Protein AF-A0AAD9MLG5-F1 (afdb_monomer)

Solvent-accessible surface area (backbone atoms only — not comparable to full-atom values): 20254 Å² total; per-residue (Å²): 117,70,86,46,52,49,61,59,34,43,52,49,50,54,53,51,33,52,53,40,36,73,75,65,76,44,79,70,82,87,71,68,34,30,63,65,59,28,50,52,46,50,51,51,49,47,42,64,72,62,77,48,88,64,81,67,56,73,89,68,69,50,71,86,76,57,68,76,57,64,86,75,61,81,76,49,74,69,55,51,51,49,52,52,52,34,46,75,69,62,78,48,52,74,67,55,56,51,49,52,40,48,51,54,48,52,49,53,52,51,52,50,50,50,49,46,72,72,34,67,69,64,40,70,59,58,56,19,52,54,33,71,36,49,47,42,42,67,75,38,50,68,62,21,52,54,24,42,52,56,30,51,55,49,32,34,76,68,72,75,42,61,74,86,50,45,64,58,42,54,50,50,50,52,52,49,48,56,57,36,68,35,80,79,44,35,52,60,26,60,70,60,42,85,90,84,49,55,67,70,58,57,48,34,64,64,29,62,73,32,76,90,28,44,73,46,35,58,51,50,52,57,55,73,63,55,76,92,58,64,62,68,59,43,48,48,54,55,60,40,60,80,70,65,56,90,92,68,54,70,70,57,54,55,52,52,49,56,52,51,54,50,27,62,74,56,73,36,75,90,62,59,80,89,45,72,66,56,54,53,51,59,73,42,40,66,60,54,50,54,52,49,54,54,50,51,53,52,48,55,54,51,50,54,53,49,49,55,52,48,54,54,48,53,52,51,52,50,50,51,51,54,49,54,51,53,54,51,51,50,52,52,51,50,53,50,50,52,53,51,52,50,52,51,54,51,53,54,52,55,56,60,66,73,76,112

Secondary structure (DSSP, 8-state):
-TTS-HHHHHHHHHHHHHHHHHHHS-PPP---S-HHHHHHHHHHHHHHHT-S-----GGG--TTTS---GGG----HHHHHHHHHHHHTTSS-HHHHHHHHHHHHHHHHHHHHHHHHHSGGGSHHHHHGGGG-HHHHHH-HHHHHHHHHHHHHHHHHTTSS-GGGHHHHHHHHHHHHHHHTSHHHHHHHHS--TTT--HHHHHIIIIIS-GGGHHHHHHHHHHHTS---THHHHHHHHHHTTT--TT--HHHHHHHHHHHHHHHHHTSGGG----HHHHHHHHTHHHHHHHHHHHHHHHHHHHHHHHHHHHHHHHHHHHHHHHHHHHHHHHHHHHHHHHHHHHHHHHHHHHHHT--

Organism: NCBI:txid53620

pLDDT: mean 73.13, std 16.72, range [32.75, 94.62]

Sequence (356 aa):
VSRNGPSVNWSFYDKLEKEIKNECDMGLLNIGSCGLHVIHGVFHTGARETDSGLDVDLLKLDLEKERVENKKIEVGFKAEGELKSLLSTKAISECQVFQFREECRQFVVECVNKIFERSPLKYRLARNMACLDPRLMVSDQEHSKSKCKRLLEELVTLNRVDGDDVDILVASYKELLHDVDGCELKSRFKDFKVEDDRVDMLLYECMGRNKKFEKLWRVVRKVLLVSHGQASVERGYSLNRQTEKDNMSEGVIVALRQIIDYFVLVGGMLKVDITKELLYSASSSTYRYHQYLEEDKRKKGQEAIQRKRKTVQDEVDDLKKRKKVLESDITNLTTSSENMQMKQRQKGKKLVTVFW

Foldseek 3Di:
DQPAFQLVQVVVQVVVQVVCCVVPVDGDDPQGRHPLCSCVVCVVVVCVVVPPVCPPPLVPDPLVPPPDPLVPQDPDDVVVVVVVVCVVVVVDDPVVVSVVSVVSSVVVVVVSVVCCVPAPVVDLLSVLCCLLQLQCLQPPVPSSLVSLLSNVVVCVVVVNDPPVCSVVLSVLSSVLSVVCNPPPNVCVSNVDDPVPDDSLVSVCVRQVVDPSNPVNVVVVVVSVPPDNDCVVVSVLVVVCVVVDDPPDDPVVSVVVSVVVVVQVVLVHPVSDDDDPVNVVCVVCVVVVVVVVVVVVVVVVVVVVVVVVVVVVVVVVVVVVVVVVVVVVVVVVVVVVVVVVVVVVVVVVVVVVVVVD

Structure (mmCIF, N/CA/C/O backbone):
data_AF-A0AAD9MLG5-F1
#
_entry.id   AF-A0AAD9MLG5-F1
#
loop_
_atom_site.group_PDB
_atom_site.id
_atom_site.type_symbol
_atom_site.label_atom_id
_atom_site.label_alt_id
_atom_site.label_comp_id
_atom_site.label_asym_id
_atom_site.label_entity_id
_atom_site.label_seq_id
_atom_site.pdbx_PDB_ins_code
_atom_site.Cartn_x
_atom_site.Cartn_y
_atom_site.Cartn_z
_atom_site.occupancy
_atom_site.B_iso_or_equiv
_atom_site.auth_seq_id
_atom_site.auth_comp_id
_atom_site.auth_asym_id
_atom_site.auth_atom_id
_atom_site.pdbx_PDB_model_num
ATOM 1 N N . VAL A 1 1 ? -7.880 19.860 8.692 1.00 42.41 1 VAL A N 1
ATOM 2 C CA . VAL A 1 1 ? -6.397 19.796 8.652 1.00 42.41 1 VAL A CA 1
ATOM 3 C C . VAL A 1 1 ? -5.870 18.375 8.385 1.00 42.41 1 VAL A C 1
ATOM 5 O O . VAL A 1 1 ? -4.900 18.232 7.669 1.00 42.41 1 VAL A O 1
ATOM 8 N N . SER A 1 2 ? -6.535 17.292 8.815 1.00 35.56 2 SER A N 1
ATOM 9 C CA . SER A 1 2 ? -5.986 15.915 8.760 1.00 35.56 2 SER A CA 1
ATOM 10 C C . SER A 1 2 ? -5.887 15.200 7.393 1.00 35.56 2 SER A C 1
ATOM 12 O O . SER A 1 2 ? -5.595 14.006 7.374 1.00 35.56 2 SER A O 1
ATOM 14 N N . ARG A 1 3 ? -6.134 15.874 6.258 1.00 33.88 3 ARG A N 1
ATOM 15 C CA . ARG A 1 3 ? -6.045 15.263 4.910 1.00 33.88 3 ARG A CA 1
ATOM 16 C C . ARG A 1 3 ? -4.825 15.694 4.096 1.00 33.88 3 ARG A C 1
ATOM 18 O O . ARG A 1 3 ? -4.588 15.108 3.047 1.00 33.88 3 ARG A O 1
ATOM 25 N N . ASN A 1 4 ? -4.073 16.688 4.562 1.00 42.34 4 ASN A N 1
ATOM 26 C CA . ASN A 1 4 ? -2.849 17.122 3.895 1.00 42.34 4 ASN A CA 1
ATOM 27 C C . ASN A 1 4 ? -1.639 16.427 4.527 1.00 42.34 4 ASN A C 1
ATOM 29 O O . ASN A 1 4 ? -1.705 16.002 5.683 1.00 42.34 4 ASN A O 1
ATOM 33 N N . GLY A 1 5 ? -0.547 16.308 3.772 1.00 46.47 5 GLY A N 1
ATOM 34 C CA . GLY A 1 5 ? 0.678 15.672 4.252 1.00 46.47 5 GLY A CA 1
ATOM 35 C C . GLY A 1 5 ? 1.281 16.378 5.482 1.00 46.47 5 GLY A C 1
ATOM 36 O O . GLY A 1 5 ? 1.000 17.561 5.715 1.00 46.47 5 GLY A O 1
ATOM 37 N N . PRO A 1 6 ? 2.146 15.688 6.250 1.00 47.69 6 PRO A N 1
ATOM 38 C CA . PRO A 1 6 ? 2.751 16.197 7.483 1.00 47.69 6 PRO A CA 1
ATOM 39 C C . PRO A 1 6 ? 3.344 17.610 7.377 1.00 47.69 6 PRO A C 1
ATOM 41 O O . PRO A 1 6 ? 3.186 18.432 8.272 1.00 47.69 6 PRO A O 1
ATOM 44 N N . SER A 1 7 ? 3.985 17.929 6.253 1.00 49.88 7 SER A N 1
ATOM 45 C CA . SER A 1 7 ? 4.641 19.219 6.013 1.00 49.88 7 SER A CA 1
ATOM 46 C C . SER A 1 7 ? 3.671 20.400 5.876 1.00 49.88 7 SER A C 1
ATOM 48 O O . SER A 1 7 ? 3.983 21.504 6.325 1.00 49.88 7 SER A O 1
ATOM 50 N N . VAL A 1 8 ? 2.492 20.185 5.285 1.00 50.56 8 VAL A N 1
ATOM 51 C CA . VAL A 1 8 ? 1.447 21.213 5.132 1.00 50.56 8 VAL A CA 1
ATOM 52 C C . VAL A 1 8 ? 0.800 21.499 6.481 1.00 50.56 8 VAL A C 1
ATOM 54 O O . VAL A 1 8 ? 0.556 22.654 6.821 1.00 50.56 8 VAL A O 1
ATOM 57 N N . ASN A 1 9 ? 0.587 20.454 7.278 1.00 52.59 9 ASN A N 1
ATOM 58 C CA . ASN A 1 9 ? -0.014 20.581 8.600 1.00 52.59 9 ASN A CA 1
ATOM 59 C C . ASN A 1 9 ? 0.954 21.224 9.595 1.00 52.59 9 ASN A C 1
ATOM 61 O O . ASN A 1 9 ? 0.525 22.095 10.344 1.00 52.59 9 ASN A O 1
ATOM 65 N N . TRP A 1 10 ? 2.251 20.894 9.529 1.00 58.81 10 TRP A N 1
ATOM 66 C CA . TRP A 1 10 ? 3.291 21.614 10.270 1.00 58.81 10 TRP A CA 1
ATOM 67 C C . TRP A 1 10 ? 3.380 23.076 9.847 1.00 58.81 10 TRP A C 1
ATOM 69 O O . TRP A 1 10 ? 3.365 23.954 10.693 1.00 58.81 10 TRP A O 1
ATOM 79 N N . SER A 1 11 ? 3.369 23.374 8.544 1.00 55.53 11 SER A N 1
ATOM 80 C CA . SER A 1 11 ? 3.409 24.771 8.104 1.00 55.53 11 SER A CA 1
ATOM 81 C C . SER A 1 11 ? 2.190 25.580 8.531 1.00 55.53 11 SER A C 1
ATOM 83 O O . SER A 1 11 ? 2.316 26.785 8.733 1.00 55.53 11 SER A O 1
ATOM 85 N N . PHE A 1 12 ? 1.010 24.966 8.538 1.00 57.16 12 PHE A N 1
ATOM 86 C CA . PHE A 1 12 ? -0.208 25.614 9.002 1.00 57.16 12 PHE A CA 1
ATOM 87 C C . PHE A 1 12 ? -0.143 25.834 10.512 1.00 57.16 12 PHE A C 1
ATOM 89 O O . PHE A 1 12 ? -0.412 26.941 10.961 1.00 57.16 12 PHE A O 1
ATOM 96 N N . TYR A 1 13 ? 0.286 24.816 11.264 1.00 59.34 13 TYR A N 1
ATOM 97 C CA . TYR A 1 13 ? 0.520 24.906 12.700 1.00 59.34 13 TYR A CA 1
ATOM 98 C C . TYR A 1 13 ? 1.511 26.025 13.038 1.00 59.34 13 TYR A C 1
ATOM 100 O O . TYR A 1 13 ? 1.168 26.897 13.821 1.00 59.34 13 TYR A O 1
ATOM 108 N N . ASP A 1 14 ? 2.670 26.080 12.378 1.00 67.94 14 ASP A N 1
ATOM 109 C CA . ASP A 1 14 ? 3.701 27.092 12.633 1.00 67.94 14 ASP A CA 1
ATOM 110 C C . ASP A 1 14 ? 3.207 28.510 12.324 1.00 67.94 14 ASP A C 1
ATOM 112 O O . ASP A 1 14 ? 3.510 29.448 13.058 1.00 67.94 14 ASP A O 1
ATOM 116 N N . LYS A 1 15 ? 2.450 28.688 11.231 1.00 69.75 15 LYS A N 1
ATOM 117 C CA . LYS A 1 15 ? 1.878 29.994 10.860 1.00 69.75 15 LYS A CA 1
ATOM 118 C C . LYS A 1 15 ? 0.801 30.432 11.851 1.00 69.75 15 LYS A C 1
ATOM 120 O O . LYS A 1 15 ? 0.833 31.572 12.302 1.00 69.75 15 LYS A O 1
ATOM 125 N N . LEU A 1 16 ? -0.092 29.516 12.218 1.00 56.97 16 LEU A N 1
ATOM 126 C CA . LEU A 1 16 ? -1.171 29.764 13.168 1.00 56.97 16 LEU A CA 1
ATOM 127 C C . LEU A 1 16 ? -0.630 30.004 14.585 1.00 56.97 16 LEU A C 1
ATOM 129 O O . LEU A 1 16 ? -1.107 30.886 15.286 1.00 56.97 16 LEU A O 1
ATOM 133 N N . GLU A 1 17 ? 0.405 29.273 15.001 1.00 62.47 17 GLU A N 1
ATOM 134 C CA . GLU A 1 17 ? 1.074 29.473 16.288 1.00 62.47 17 GLU A CA 1
ATOM 135 C C . GLU A 1 17 ? 1.773 30.833 16.336 1.00 62.47 17 GLU A C 1
ATOM 137 O O . GLU A 1 17 ? 1.746 31.496 17.369 1.00 62.47 17 GLU A O 1
ATOM 142 N N . LYS A 1 18 ? 2.356 31.281 15.218 1.00 73.19 18 LYS A N 1
ATOM 143 C CA . LYS A 1 18 ? 2.949 32.619 15.116 1.00 73.19 18 LYS A CA 1
ATOM 144 C C . LYS A 1 18 ? 1.908 33.726 15.263 1.00 73.19 18 LYS A C 1
ATOM 146 O O . LYS A 1 18 ? 2.167 34.689 15.974 1.00 73.19 18 LYS A O 1
ATOM 151 N N . GLU A 1 19 ? 0.755 33.598 14.611 1.00 68.12 19 GLU A N 1
ATOM 152 C CA . GLU A 1 19 ? -0.339 34.571 14.737 1.00 68.12 19 GLU A CA 1
ATOM 153 C C . GLU A 1 19 ? -0.923 34.582 16.155 1.00 68.12 19 GLU A C 1
ATOM 155 O O . GLU A 1 19 ? -1.032 35.644 16.759 1.00 68.12 19 GLU A O 1
ATOM 160 N N . ILE A 1 20 ? -1.183 33.413 16.747 1.00 55.78 20 ILE A N 1
ATOM 161 C CA . ILE A 1 20 ? -1.753 33.315 18.100 1.00 55.78 20 ILE A CA 1
ATOM 162 C C . ILE A 1 20 ? -0.767 33.789 19.178 1.00 55.78 20 ILE A C 1
ATOM 164 O O . ILE A 1 20 ? -1.183 34.451 20.128 1.00 55.78 20 ILE A O 1
ATOM 168 N N . LYS A 1 21 ? 0.541 33.531 19.033 1.00 66.88 21 LYS A N 1
ATOM 169 C CA . LYS A 1 21 ? 1.555 34.100 19.939 1.00 66.88 21 LYS A CA 1
ATOM 170 C C . LYS A 1 21 ? 1.633 35.621 19.828 1.00 66.88 21 LYS A C 1
ATOM 172 O O . LYS A 1 21 ? 1.794 36.281 20.846 1.00 66.88 21 LYS A O 1
ATOM 177 N N . ASN A 1 22 ? 1.483 36.175 18.624 1.00 70.50 22 ASN A N 1
ATOM 178 C CA . ASN A 1 22 ? 1.495 37.625 18.422 1.00 70.50 22 ASN A CA 1
ATOM 179 C C . ASN A 1 22 ? 0.241 38.317 18.983 1.00 70.50 22 ASN A C 1
ATOM 181 O O . ASN A 1 22 ? 0.334 39.463 19.413 1.00 70.50 22 ASN A O 1
ATOM 185 N N . GLU A 1 23 ? -0.917 37.650 18.972 1.00 64.62 23 GLU A N 1
ATOM 186 C CA . GLU A 1 23 ? -2.185 38.233 19.437 1.00 64.62 23 GLU A CA 1
ATOM 187 C C . GLU A 1 23 ? -2.491 37.963 20.916 1.00 64.62 23 GLU A C 1
ATOM 189 O O . GLU A 1 23 ? -3.128 38.788 21.567 1.00 64.62 23 GLU A O 1
ATOM 194 N N . CYS A 1 24 ? -2.085 36.808 21.449 1.00 62.50 24 CYS A N 1
ATOM 195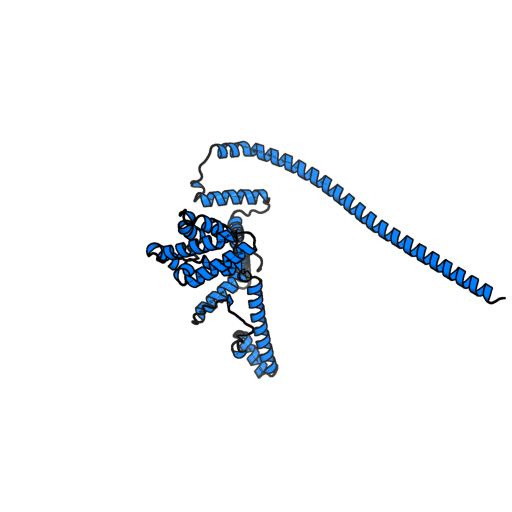 C CA . CYS A 1 24 ? -2.560 36.308 22.744 1.00 62.50 24 CYS A CA 1
ATOM 196 C C . CYS A 1 24 ? -1.444 35.851 23.702 1.00 62.50 24 CYS A C 1
ATOM 198 O O . CYS A 1 24 ? -1.770 35.354 24.778 1.00 62.50 24 CYS A O 1
ATOM 200 N N . ASP A 1 25 ? -0.163 35.973 23.324 1.00 57.75 25 ASP A N 1
ATOM 201 C CA . ASP A 1 25 ? 1.021 35.532 24.097 1.00 57.75 25 ASP A CA 1
ATOM 202 C C . ASP A 1 25 ? 0.913 34.088 24.647 1.00 57.75 25 ASP A C 1
ATOM 204 O O . ASP A 1 25 ? 1.449 33.730 25.694 1.00 57.75 25 ASP A O 1
ATOM 208 N N . MET A 1 26 ? 0.180 33.228 23.930 1.00 44.00 26 MET A N 1
ATOM 209 C CA . MET A 1 26 ? -0.036 31.820 24.268 1.00 44.00 26 MET A CA 1
ATOM 210 C C . MET A 1 26 ? 0.345 30.921 23.088 1.00 44.00 26 MET A C 1
ATOM 212 O O . MET A 1 26 ? 0.098 31.245 21.929 1.00 44.00 26 MET A O 1
ATOM 216 N N . GLY A 1 27 ? 0.969 29.775 23.379 1.00 43.28 27 GLY A N 1
ATOM 217 C CA . GLY A 1 27 ? 1.340 28.773 22.375 1.00 43.28 27 GLY A CA 1
ATOM 218 C C . GLY A 1 27 ? 0.220 27.768 22.106 1.00 43.28 27 GLY A C 1
ATOM 219 O O . GLY A 1 27 ? -0.525 27.398 23.013 1.00 43.28 27 GLY A O 1
ATOM 220 N N . LEU A 1 28 ? 0.118 27.297 20.861 1.00 41.53 28 LEU A N 1
ATOM 221 C CA . LEU A 1 28 ? -0.758 26.177 20.513 1.00 41.53 28 LEU A CA 1
ATOM 222 C C . LEU A 1 28 ? -0.222 24.865 21.104 1.00 41.53 28 LEU A C 1
ATOM 224 O O . LEU A 1 28 ? 0.983 24.676 21.258 1.00 41.53 28 LEU A O 1
ATOM 228 N N . LEU A 1 29 ? -1.129 23.938 21.421 1.00 42.19 29 LEU A N 1
ATOM 229 C CA . LEU A 1 29 ? -0.763 22.582 21.819 1.00 42.19 29 LEU A CA 1
ATOM 230 C C . LEU A 1 29 ? -0.417 21.764 20.570 1.00 42.19 29 LEU A C 1
ATOM 232 O O . LEU A 1 29 ? -1.259 21.562 19.692 1.00 42.19 29 LEU A O 1
ATOM 236 N N . ASN A 1 30 ? 0.817 21.270 20.509 1.00 45.97 30 ASN A N 1
ATOM 237 C CA . ASN A 1 30 ? 1.305 20.480 19.390 1.00 45.97 30 ASN A CA 1
ATOM 238 C C . ASN A 1 30 ? 0.724 19.059 19.424 1.00 45.97 30 ASN A C 1
ATOM 240 O O . ASN A 1 30 ? 1.231 18.169 20.101 1.00 45.97 30 ASN A O 1
ATOM 244 N N . ILE A 1 31 ? -0.341 18.857 18.656 1.00 43.81 31 ILE A N 1
ATOM 245 C CA . ILE A 1 31 ? -1.022 17.572 18.467 1.00 43.81 31 ILE A CA 1
ATOM 246 C C . ILE A 1 31 ? -0.537 16.832 17.216 1.00 43.81 31 ILE A C 1
ATOM 248 O O . ILE A 1 31 ? -1.239 15.946 16.762 1.00 43.81 31 ILE A O 1
ATOM 252 N N . GLY A 1 32 ? 0.633 17.181 16.664 1.00 43.19 32 GLY A N 1
ATOM 253 C CA . GLY A 1 32 ? 1.305 16.529 15.534 1.00 43.19 32 GLY A CA 1
ATOM 254 C C . GLY A 1 32 ? 0.656 16.705 14.151 1.00 43.19 32 GLY A C 1
ATOM 255 O O . GLY A 1 32 ? -0.378 17.344 13.968 1.00 43.19 32 GLY A O 1
ATOM 256 N N . SER A 1 33 ? 1.321 16.172 13.123 1.00 42.84 33 SER A N 1
ATOM 257 C CA . SER A 1 33 ? 1.144 16.620 11.734 1.00 42.84 33 SER A CA 1
ATOM 258 C C . SER A 1 33 ? 0.281 15.755 10.836 1.00 42.84 33 SER A C 1
ATOM 260 O O . SER A 1 33 ? 0.003 16.146 9.709 1.00 42.84 33 SER A O 1
ATOM 262 N N . CYS A 1 34 ? -0.190 14.600 11.284 1.00 49.19 34 CYS A N 1
ATOM 263 C CA . CYS A 1 34 ? -1.341 13.958 10.661 1.00 49.19 34 CYS A CA 1
ATOM 264 C C . CYS A 1 34 ? -2.036 13.060 11.677 1.00 49.19 34 CYS A C 1
ATOM 266 O O . CYS A 1 34 ? -1.378 12.472 12.528 1.00 49.19 34 CYS A O 1
ATOM 268 N N . GLY A 1 35 ? -3.358 12.907 11.570 1.00 41.88 35 GLY A N 1
ATOM 269 C CA . GLY A 1 35 ? -4.118 12.092 12.523 1.00 41.88 35 GLY A CA 1
ATOM 270 C C . GLY A 1 35 ? -3.578 10.663 12.649 1.00 41.88 35 GLY A C 1
ATOM 271 O O . GLY A 1 35 ? -3.613 10.107 13.734 1.00 41.88 35 GLY A O 1
ATOM 272 N N . LEU A 1 36 ? -2.997 10.097 11.584 1.00 42.66 36 LEU A N 1
ATOM 273 C CA . LEU A 1 36 ? -2.419 8.752 11.614 1.00 42.66 36 LEU A CA 1
ATOM 274 C C . LEU A 1 36 ? -1.070 8.691 12.352 1.00 42.66 36 LEU A C 1
ATOM 276 O O . LEU A 1 36 ? -0.890 7.798 13.164 1.00 42.66 36 LEU A O 1
ATOM 280 N N . HIS A 1 37 ? -0.147 9.635 12.130 1.00 45.28 37 HIS A N 1
ATOM 281 C CA . HIS A 1 37 ? 1.129 9.702 12.863 1.00 45.28 37 HIS A CA 1
ATOM 282 C C . HIS A 1 37 ? 0.927 10.118 14.315 1.00 45.28 37 HIS A C 1
ATOM 284 O O . HIS A 1 37 ? 1.686 9.704 15.179 1.00 45.28 37 HIS A O 1
ATOM 290 N N . VAL A 1 38 ? -0.100 10.915 14.586 1.00 43.00 38 VAL A N 1
ATOM 291 C CA . VAL A 1 38 ? -0.469 11.337 15.934 1.00 43.00 38 VAL A CA 1
ATOM 292 C C . VAL A 1 38 ? -1.069 10.170 16.678 1.00 43.00 38 VAL A C 1
ATOM 294 O O . VAL A 1 38 ? -0.618 9.874 17.765 1.00 43.00 38 VAL A O 1
ATOM 297 N N . ILE A 1 39 ? -2.003 9.435 16.081 1.00 43.06 39 ILE A N 1
ATOM 298 C CA . ILE A 1 39 ? -2.559 8.236 16.708 1.00 43.06 39 ILE A CA 1
ATOM 299 C C . ILE A 1 39 ? -1.482 7.161 16.857 1.00 43.06 39 ILE A C 1
ATOM 301 O O . ILE A 1 39 ? -1.365 6.586 17.926 1.00 43.06 39 ILE A O 1
ATOM 305 N N . HIS A 1 40 ? -0.655 6.915 15.839 1.00 41.97 40 HIS A N 1
ATOM 306 C CA . HIS A 1 40 ? 0.398 5.899 15.910 1.00 41.97 40 HIS A CA 1
ATOM 307 C C . HIS A 1 40 ? 1.518 6.298 16.882 1.00 41.97 40 HIS A C 1
ATOM 309 O O . HIS A 1 40 ? 2.008 5.459 17.627 1.00 41.97 40 HIS A O 1
ATOM 315 N N . GLY A 1 41 ? 1.885 7.581 16.923 1.00 38.22 41 GLY A N 1
ATOM 316 C CA . GLY A 1 41 ? 2.864 8.144 17.850 1.00 38.22 41 GLY A CA 1
ATOM 317 C C . GLY A 1 41 ? 2.344 8.226 19.282 1.00 38.22 41 GLY A C 1
ATOM 318 O O . GLY A 1 41 ? 3.057 7.848 20.194 1.00 38.22 41 GLY A O 1
ATOM 319 N N . VAL A 1 42 ? 1.094 8.637 19.499 1.00 42.84 42 VAL A N 1
ATOM 320 C CA . VAL A 1 42 ? 0.437 8.639 20.818 1.00 42.84 42 VAL A CA 1
ATOM 321 C C . VAL A 1 42 ? 0.206 7.212 21.306 1.00 42.84 42 VAL A C 1
ATOM 323 O O . VAL A 1 42 ? 0.396 6.953 22.484 1.00 42.84 42 VAL A O 1
ATOM 326 N N . PHE A 1 43 ? -0.126 6.268 20.422 1.00 40.78 43 PHE A N 1
ATOM 327 C CA . PHE A 1 43 ? -0.252 4.853 20.774 1.00 40.78 43 PHE A CA 1
ATOM 328 C C . PHE A 1 43 ? 1.109 4.235 21.114 1.00 40.78 43 PHE A C 1
ATOM 330 O O . PHE A 1 43 ? 1.232 3.546 22.117 1.00 40.78 43 PHE A O 1
ATOM 337 N N . HIS A 1 44 ? 2.151 4.530 20.332 1.00 38.22 44 HIS A N 1
ATOM 338 C CA . HIS A 1 44 ? 3.517 4.070 20.594 1.00 38.22 44 HIS A CA 1
ATOM 339 C C . HIS A 1 44 ? 4.113 4.687 21.870 1.00 38.22 44 HIS A C 1
ATOM 341 O O . HIS A 1 44 ? 4.713 3.986 22.680 1.00 38.22 44 HIS A O 1
ATOM 347 N N . THR A 1 45 ? 3.945 5.996 22.069 1.00 44.12 45 THR A N 1
ATOM 348 C CA . THR A 1 45 ? 4.378 6.698 23.284 1.00 44.12 45 THR A CA 1
ATOM 349 C C . THR A 1 45 ? 3.561 6.238 24.485 1.00 44.12 45 THR A C 1
ATOM 351 O O . THR A 1 45 ? 4.143 5.935 25.514 1.00 44.12 45 THR A O 1
ATOM 354 N N . GLY A 1 46 ? 2.245 6.074 24.341 1.00 40.22 46 GLY A N 1
ATOM 355 C CA . GLY A 1 46 ? 1.383 5.497 25.371 1.00 40.22 46 GLY A CA 1
ATOM 356 C C . GLY A 1 46 ? 1.847 4.103 25.783 1.00 40.22 46 GLY A C 1
ATOM 357 O O . GLY A 1 46 ? 2.064 3.878 26.964 1.00 40.22 46 GLY A O 1
ATOM 358 N N . ALA A 1 47 ? 2.109 3.214 24.819 1.00 40.66 47 ALA A N 1
ATOM 359 C CA . ALA A 1 47 ? 2.608 1.863 25.076 1.00 40.66 47 ALA A CA 1
ATOM 360 C C . ALA A 1 47 ? 3.985 1.844 25.768 1.00 40.66 47 ALA A C 1
ATOM 362 O O . ALA A 1 47 ? 4.218 0.990 26.620 1.00 40.66 47 ALA A O 1
ATOM 363 N N . ARG A 1 48 ? 4.881 2.789 25.438 1.00 38.75 48 ARG A N 1
ATOM 364 C CA . ARG A 1 48 ? 6.191 2.945 26.101 1.00 38.75 48 ARG A CA 1
ATOM 365 C C . ARG A 1 48 ? 6.090 3.482 27.527 1.00 38.75 48 ARG A C 1
ATOM 367 O O . ARG A 1 48 ? 6.849 3.033 28.376 1.00 38.75 48 ARG A O 1
ATOM 374 N N . GLU A 1 49 ? 5.205 4.442 27.775 1.00 41.78 49 GLU A N 1
ATOM 375 C CA . GLU A 1 49 ? 5.076 5.114 29.076 1.00 41.78 49 GLU A CA 1
ATOM 376 C C . GLU A 1 49 ? 4.260 4.296 30.090 1.00 41.78 49 GLU A C 1
ATOM 378 O O . GLU A 1 49 ? 4.367 4.525 31.291 1.00 41.78 49 GLU A O 1
ATOM 383 N N . THR A 1 50 ? 3.460 3.319 29.648 1.00 38.91 50 THR A N 1
ATOM 384 C CA . THR A 1 50 ? 2.654 2.494 30.565 1.00 38.91 50 THR A CA 1
ATOM 385 C C . THR A 1 50 ? 3.409 1.379 31.297 1.00 38.91 50 THR A C 1
ATOM 387 O O . THR A 1 50 ? 2.774 0.692 32.090 1.00 38.91 50 THR A O 1
ATOM 390 N N . ASP A 1 51 ? 4.713 1.162 31.068 1.00 35.12 51 ASP A N 1
ATOM 391 C CA . ASP A 1 51 ? 5.563 0.092 31.665 1.00 35.12 51 ASP A CA 1
ATOM 392 C C . ASP A 1 51 ? 5.011 -1.352 31.536 1.00 35.12 51 ASP A C 1
ATOM 394 O O . ASP A 1 51 ? 5.644 -2.351 31.873 1.00 35.12 51 ASP A O 1
ATOM 398 N N . SER A 1 52 ? 3.820 -1.502 30.968 1.00 32.84 52 SER A N 1
ATOM 399 C CA . SER A 1 52 ? 3.302 -2.724 30.410 1.00 32.84 52 SER A CA 1
ATOM 400 C C . SER A 1 52 ? 4.049 -2.928 29.106 1.00 32.84 52 SER A C 1
ATOM 402 O O . SER A 1 52 ? 3.849 -2.150 28.175 1.00 32.84 52 SER A O 1
ATOM 404 N N . GLY A 1 53 ? 4.901 -3.951 29.038 1.00 32.75 53 GLY A N 1
ATOM 405 C CA . GLY A 1 53 ? 5.475 -4.490 27.803 1.00 32.75 53 GLY A CA 1
ATOM 406 C C . GLY A 1 53 ? 4.379 -4.952 26.840 1.00 32.75 53 GLY A C 1
ATOM 407 O O . GLY A 1 53 ? 4.192 -6.141 26.600 1.00 32.75 53 GLY A O 1
ATOM 408 N N . LEU A 1 54 ? 3.616 -3.990 26.336 1.00 35.78 54 LEU A N 1
ATOM 409 C CA . LEU A 1 54 ? 2.497 -4.117 25.435 1.00 35.78 54 LEU A CA 1
ATOM 410 C C . LEU A 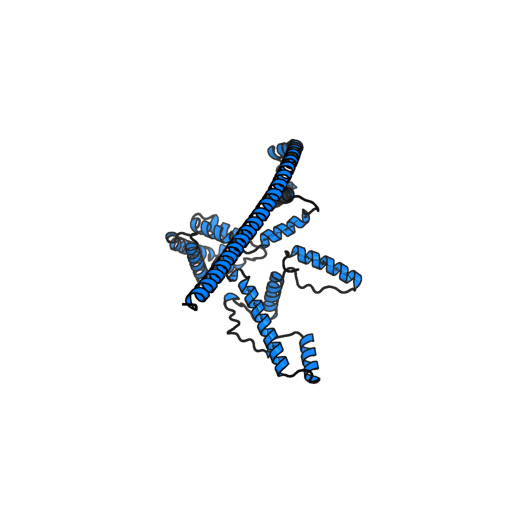1 54 ? 3.098 -4.323 24.047 1.00 35.78 54 LEU A C 1
ATOM 412 O O . LEU A 1 54 ? 3.050 -3.461 23.173 1.00 35.78 54 LEU A O 1
ATOM 416 N N . ASP A 1 55 ? 3.633 -5.526 23.849 1.00 35.28 55 ASP A N 1
ATOM 417 C CA . ASP A 1 55 ? 3.647 -6.209 22.561 1.00 35.28 55 ASP A CA 1
ATOM 418 C C . ASP A 1 55 ? 2.180 -6.512 22.200 1.00 35.28 55 ASP A C 1
ATOM 420 O O . ASP A 1 55 ? 1.721 -7.656 22.172 1.00 35.28 55 ASP A O 1
ATOM 424 N N . VAL A 1 56 ? 1.369 -5.452 22.066 1.00 40.72 56 VAL A N 1
ATOM 425 C CA . VAL A 1 56 ? -0.018 -5.577 21.634 1.00 40.72 56 VAL A CA 1
ATOM 426 C C . VAL A 1 56 ? 0.081 -5.842 20.162 1.00 40.72 56 VAL A C 1
ATOM 428 O O . VAL A 1 56 ? 0.219 -4.941 19.334 1.00 40.72 56 VAL A O 1
ATOM 431 N N . ASP A 1 57 ? 0.044 -7.125 19.854 1.00 47.28 57 ASP A N 1
ATOM 432 C CA . ASP A 1 57 ? -0.267 -7.618 18.538 1.00 47.28 57 ASP A CA 1
ATOM 433 C C . ASP A 1 57 ? -1.616 -6.975 18.176 1.00 47.28 57 ASP A C 1
ATOM 435 O O . ASP A 1 57 ? -2.679 -7.465 18.549 1.00 47.28 57 ASP A O 1
ATOM 439 N N . LEU A 1 58 ? -1.586 -5.813 17.510 1.00 47.16 58 LEU A N 1
ATOM 440 C CA . LEU A 1 58 ? -2.770 -5.066 17.063 1.00 47.16 58 LEU A CA 1
ATOM 441 C C . LEU A 1 58 ? -3.722 -5.994 16.288 1.00 47.16 58 LEU A C 1
ATOM 443 O O . LEU A 1 58 ? -4.924 -5.780 16.238 1.00 47.16 58 LEU A O 1
ATOM 447 N N . LEU A 1 59 ? -3.190 -7.076 15.721 1.00 45.97 59 LEU A N 1
ATOM 448 C CA . LEU A 1 59 ? -3.919 -8.135 15.036 1.00 45.97 59 LEU A CA 1
ATOM 449 C C . LEU A 1 59 ? -4.779 -9.033 15.946 1.00 45.97 59 LEU A C 1
ATOM 451 O O . LEU A 1 59 ? -5.609 -9.774 15.422 1.00 45.97 59 LEU A O 1
ATOM 455 N N . LYS A 1 60 ? -4.577 -9.005 17.267 1.00 47.06 60 LYS A N 1
ATOM 456 C CA . LYS A 1 60 ? -5.283 -9.818 18.272 1.00 47.06 60 LYS A CA 1
ATOM 457 C C . LYS A 1 60 ? -6.250 -9.013 19.145 1.00 47.06 60 LYS A C 1
ATOM 459 O O . LYS A 1 60 ? -6.923 -9.613 19.977 1.00 47.06 60 LYS A O 1
ATOM 464 N N . LEU A 1 61 ? -6.328 -7.693 18.966 1.00 53.12 61 LEU A N 1
ATOM 465 C CA . LEU A 1 61 ? -7.193 -6.835 19.774 1.00 53.12 61 LEU A CA 1
ATOM 466 C C . LEU A 1 61 ? -8.669 -7.063 19.402 1.00 53.12 61 LEU A C 1
ATOM 468 O O . LEU A 1 61 ? -9.168 -6.515 18.421 1.00 53.12 61 LEU A O 1
ATOM 472 N N . ASP A 1 62 ? -9.366 -7.892 20.178 1.00 52.69 62 ASP A N 1
ATOM 473 C CA . ASP A 1 62 ? -10.813 -8.097 20.070 1.00 52.69 62 ASP A CA 1
ATOM 474 C C . ASP A 1 62 ? -11.519 -7.254 21.142 1.00 52.69 62 ASP A C 1
ATOM 476 O O . ASP A 1 62 ? -11.784 -7.710 22.256 1.00 52.69 62 ASP A O 1
ATOM 480 N N . LEU A 1 63 ? -11.795 -5.992 20.804 1.00 56.75 63 LEU A N 1
ATOM 481 C CA . LEU A 1 63 ? -12.393 -5.004 21.713 1.00 56.75 63 LEU A CA 1
ATOM 482 C C . LEU A 1 63 ? -13.838 -5.331 22.131 1.00 56.75 63 LEU A C 1
ATOM 484 O O . LEU A 1 63 ? -14.361 -4.721 23.070 1.00 56.75 63 LEU A O 1
ATOM 488 N N . GLU A 1 64 ? -14.492 -6.285 21.460 1.00 52.41 64 GLU A N 1
ATOM 489 C CA . GLU A 1 64 ? -15.801 -6.787 21.882 1.00 52.41 64 GLU A CA 1
ATOM 490 C C . GLU A 1 64 ? -15.677 -7.819 23.011 1.00 52.41 64 GLU A C 1
ATOM 492 O O . GLU A 1 64 ? -16.533 -7.860 23.901 1.00 52.41 64 GLU A O 1
ATOM 497 N N . LYS A 1 65 ? -14.601 -8.620 23.016 1.00 51.66 65 LYS A N 1
ATOM 498 C CA . LYS A 1 65 ? -14.338 -9.641 24.045 1.00 51.66 65 LYS A CA 1
ATOM 499 C C . LYS A 1 65 ? -13.532 -9.112 25.227 1.00 51.66 65 LYS A C 1
ATOM 501 O O . LYS A 1 65 ? -13.815 -9.483 26.366 1.00 51.66 65 LYS A O 1
ATOM 506 N N . GLU A 1 66 ? -12.576 -8.220 24.990 1.00 55.06 66 GLU A N 1
ATOM 507 C CA . GLU A 1 66 ? -11.812 -7.541 26.039 1.00 55.06 66 GLU A CA 1
ATOM 508 C C . GLU A 1 66 ? -12.590 -6.325 26.556 1.00 55.06 66 GLU A C 1
ATOM 510 O O . GLU A 1 66 ? -12.298 -5.168 26.253 1.00 55.06 66 GLU A O 1
ATOM 515 N N . ARG A 1 67 ? -13.649 -6.584 27.333 1.00 53.94 67 ARG A N 1
ATOM 516 C CA . ARG A 1 67 ? -14.420 -5.526 27.996 1.00 53.94 67 ARG A CA 1
ATOM 517 C C . ARG A 1 67 ? -13.531 -4.756 28.976 1.00 53.94 67 ARG A C 1
ATOM 519 O O . ARG A 1 67 ? -13.357 -5.164 30.121 1.00 53.94 67 ARG A O 1
ATOM 526 N N . VAL A 1 68 ? -13.016 -3.609 28.541 1.00 57.81 68 VAL A N 1
ATOM 527 C CA . VAL A 1 68 ? -12.426 -2.611 29.440 1.00 57.81 68 VAL A CA 1
ATOM 528 C C . VAL A 1 68 ? -13.514 -2.146 30.408 1.00 57.81 68 VAL A C 1
ATOM 530 O O . VAL A 1 68 ? -14.563 -1.661 29.988 1.00 57.81 68 VAL A O 1
ATOM 533 N N . GLU A 1 69 ? -13.287 -2.334 31.707 1.00 58.69 69 GLU A N 1
ATOM 534 C CA . GLU A 1 69 ? -14.203 -1.880 32.755 1.00 58.69 69 GLU A CA 1
ATOM 535 C C . GLU A 1 69 ? -14.402 -0.358 32.678 1.00 58.69 69 GLU A C 1
ATOM 537 O O . GLU A 1 69 ? -13.427 0.390 32.618 1.00 58.69 69 GLU A O 1
ATOM 542 N N . ASN A 1 70 ? -15.647 0.125 32.782 1.00 59.56 70 ASN A N 1
ATOM 543 C CA . ASN A 1 70 ? -15.970 1.562 32.692 1.00 59.56 70 ASN A CA 1
ATOM 544 C C . ASN A 1 70 ? -15.220 2.448 33.699 1.00 59.56 70 ASN A C 1
ATOM 546 O O . ASN A 1 70 ? -15.022 3.638 33.459 1.00 59.56 70 ASN A O 1
ATOM 550 N N . LYS A 1 71 ? -14.771 1.875 34.822 1.00 60.12 71 LYS A N 1
ATOM 551 C CA . LYS A 1 71 ? -13.960 2.576 35.829 1.00 60.12 71 LYS A CA 1
ATOM 552 C C . LYS A 1 71 ? -12.536 2.882 35.357 1.00 60.12 71 LYS A C 1
ATOM 554 O O . LYS A 1 71 ? -11.927 3.800 35.889 1.00 60.12 71 LYS A O 1
ATOM 559 N N . LYS A 1 72 ? -12.014 2.133 34.382 1.00 63.09 72 LYS A N 1
ATOM 560 C CA . LYS A 1 72 ? -10.661 2.301 33.827 1.00 63.09 72 LYS A CA 1
ATOM 561 C C . LYS A 1 72 ? -10.611 3.282 32.654 1.00 63.09 72 LYS A C 1
ATOM 563 O O . LYS A 1 72 ? -9.533 3.566 32.149 1.00 63.09 72 LYS A O 1
ATOM 568 N N . ILE A 1 73 ? -11.761 3.790 32.210 1.00 66.12 73 ILE A N 1
ATOM 569 C CA . ILE A 1 73 ? -11.831 4.773 31.129 1.00 66.12 73 ILE A CA 1
ATOM 570 C C . ILE A 1 73 ? -11.469 6.138 31.703 1.00 66.12 73 ILE A C 1
ATOM 572 O O . ILE A 1 73 ? -12.262 6.755 32.417 1.00 66.12 73 ILE A O 1
ATOM 576 N N . GLU A 1 74 ? -10.265 6.606 31.399 1.00 68.44 74 GLU A N 1
ATOM 577 C CA . GLU A 1 74 ? -9.848 7.961 31.738 1.00 68.44 74 GLU A CA 1
ATOM 578 C C . GLU A 1 74 ? -10.484 8.971 30.778 1.00 68.44 74 GLU A C 1
ATOM 580 O O . GLU A 1 74 ? -10.223 8.978 29.579 1.00 68.44 74 GLU A O 1
ATOM 585 N N . VAL A 1 75 ? -11.314 9.855 31.330 1.00 73.94 75 VAL A N 1
ATOM 586 C CA . VAL A 1 75 ? -11.944 10.984 30.616 1.00 73.94 75 VAL A CA 1
ATOM 587 C C . VAL A 1 75 ? -11.168 12.298 30.790 1.00 73.94 75 VAL A C 1
ATOM 589 O O . VAL A 1 75 ? -11.533 13.324 30.219 1.00 73.94 75 VAL A O 1
ATOM 592 N N . GLY A 1 76 ? -10.054 12.260 31.531 1.00 73.19 76 GLY A N 1
ATOM 593 C CA . GLY A 1 76 ? -9.151 13.388 31.758 1.00 73.19 76 GLY A CA 1
ATOM 594 C C . GLY A 1 76 ? -9.491 14.225 32.998 1.00 73.19 76 GLY A C 1
ATOM 595 O O . GLY A 1 76 ? -10.640 14.321 33.425 1.00 73.19 76 GLY A O 1
ATOM 596 N N . PHE A 1 77 ? -8.470 14.869 33.573 1.00 68.69 77 PHE A N 1
ATOM 597 C CA . PHE A 1 77 ? -8.530 15.532 34.886 1.00 68.69 77 PHE A CA 1
ATOM 598 C C . PHE A 1 77 ? -9.650 16.580 35.015 1.00 68.69 77 PHE A C 1
ATOM 600 O O . PHE A 1 77 ? -10.374 16.608 36.008 1.00 68.69 77 PHE A O 1
ATOM 607 N N . LYS A 1 78 ? -9.822 17.432 33.996 1.00 78.44 78 LYS A N 1
ATOM 608 C CA . LYS A 1 78 ? -10.817 18.515 34.017 1.00 78.44 78 LYS A CA 1
ATOM 609 C C . LYS A 1 78 ? -12.251 17.991 33.879 1.00 78.44 78 LYS A C 1
ATOM 611 O O . LYS A 1 78 ? -13.131 18.450 34.597 1.00 78.44 78 LYS A O 1
ATOM 616 N N . ALA A 1 79 ? -12.470 17.015 32.997 1.00 78.81 79 ALA A N 1
ATOM 617 C CA . ALA A 1 79 ? -13.779 16.390 32.817 1.00 78.81 79 ALA A CA 1
ATOM 618 C C . ALA A 1 79 ? -14.181 15.567 34.051 1.00 78.81 79 ALA A C 1
ATOM 620 O O . ALA A 1 79 ? -15.332 15.608 34.469 1.00 78.81 79 ALA A O 1
ATOM 621 N N . GLU A 1 80 ? -13.223 14.887 34.686 1.00 82.12 80 GLU A N 1
ATOM 622 C CA . GLU A 1 80 ? -13.444 14.167 35.942 1.00 82.12 80 GLU A CA 1
ATOM 623 C C . GLU A 1 80 ? -13.817 15.117 37.091 1.00 82.12 80 GLU A C 1
ATOM 625 O O . GLU A 1 80 ? -14.707 14.816 37.888 1.00 82.12 80 GLU A O 1
ATOM 630 N N . GLY A 1 81 ? -13.153 16.275 37.172 1.00 81.62 81 GLY A N 1
ATOM 631 C CA . GLY A 1 81 ? -13.477 17.326 38.138 1.00 81.62 81 GLY A CA 1
ATOM 632 C C . GLY A 1 81 ? -14.897 17.864 37.962 1.00 81.62 81 GLY A C 1
ATOM 633 O O . GLY A 1 81 ? -15.622 17.999 38.947 1.00 81.62 81 GLY A O 1
ATOM 634 N N . GLU A 1 82 ? -15.316 18.086 36.716 1.00 85.56 82 GLU A N 1
ATOM 635 C CA . GLU A 1 82 ? -16.663 18.565 36.389 1.00 85.56 82 GLU A CA 1
ATOM 636 C C . GLU A 1 82 ? -17.741 17.496 36.635 1.00 85.56 82 GLU A C 1
ATOM 638 O O . GLU A 1 82 ? -18.802 17.776 37.181 1.00 85.56 82 GLU A O 1
ATOM 643 N N . LEU A 1 83 ? -17.471 16.226 36.320 1.00 84.25 83 LEU A N 1
ATOM 644 C CA . LEU A 1 83 ? -18.395 15.134 36.649 1.00 84.25 83 LEU A CA 1
ATOM 645 C C . LEU A 1 83 ? -18.620 15.034 38.164 1.00 84.25 83 LEU A C 1
ATOM 647 O O . LEU A 1 83 ? -19.749 14.838 38.614 1.00 84.25 83 LEU A O 1
ATOM 651 N N . LYS A 1 84 ? -17.560 15.216 38.962 1.00 84.81 84 LYS A N 1
ATOM 652 C CA . LYS A 1 84 ? -17.639 15.216 40.430 1.00 84.81 84 LYS A CA 1
ATOM 653 C C . LYS A 1 84 ? -18.377 16.440 40.984 1.00 84.81 84 LYS A C 1
ATOM 655 O O . LYS A 1 84 ? -19.123 16.286 41.951 1.00 84.81 84 LYS A O 1
ATOM 660 N N . SER A 1 85 ? -18.206 17.629 40.396 1.00 85.88 85 SER A N 1
ATOM 661 C CA . SER A 1 85 ? -18.945 18.839 40.799 1.00 85.88 85 SER A CA 1
ATOM 662 C C . SER A 1 85 ? -20.439 18.734 40.462 1.00 85.88 85 SER A C 1
ATOM 664 O O . SER A 1 85 ? -21.293 19.103 41.269 1.00 85.88 85 SER A O 1
ATOM 666 N N . LEU A 1 86 ? -20.779 18.162 39.307 1.00 86.38 86 LEU A N 1
ATOM 667 C CA . LEU A 1 86 ? -22.162 17.950 38.877 1.00 86.38 86 LEU A CA 1
ATOM 668 C C . LEU A 1 86 ? -22.868 16.849 39.689 1.00 86.38 86 LEU A C 1
ATOM 670 O O . LEU A 1 86 ? -24.066 16.951 39.963 1.00 86.38 86 LEU A O 1
ATOM 674 N N . LEU A 1 87 ? -22.130 15.821 40.125 1.00 85.19 87 LEU A N 1
ATOM 675 C CA . LEU A 1 87 ? -22.620 14.797 41.057 1.00 85.19 87 LEU A CA 1
ATOM 676 C C . LEU A 1 87 ? -22.910 15.383 42.446 1.00 85.19 87 LEU A C 1
ATOM 678 O O . LEU A 1 87 ? -23.960 15.107 43.027 1.00 85.19 87 LEU A O 1
ATOM 682 N N . SER A 1 88 ? -22.006 16.210 42.983 1.00 83.25 88 SER A N 1
ATOM 683 C CA . SER A 1 88 ? -22.171 16.801 44.319 1.00 83.25 88 SER A CA 1
ATOM 684 C C . SER A 1 88 ? -23.306 17.827 44.374 1.00 83.25 88 SER A C 1
ATOM 686 O O . SER A 1 88 ? -24.011 17.918 45.379 1.00 83.25 88 SER A O 1
ATOM 688 N N . THR A 1 89 ? -23.550 18.535 43.269 1.00 86.81 89 THR A N 1
ATOM 689 C CA . THR A 1 89 ? -24.683 19.461 43.104 1.00 86.81 89 THR A CA 1
ATOM 690 C C . THR A 1 89 ? -26.004 18.768 42.741 1.00 8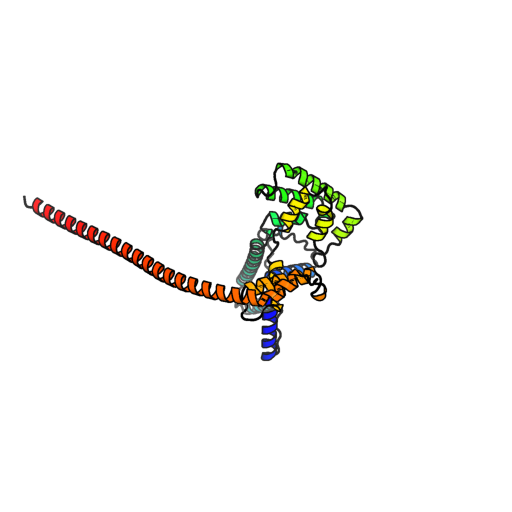6.81 89 THR A C 1
ATOM 692 O O . THR A 1 89 ? -27.022 19.444 42.607 1.00 86.81 89 THR A O 1
ATOM 695 N N . LYS A 1 90 ? -26.025 17.427 42.620 1.00 84.38 90 LYS A N 1
ATOM 696 C CA . LYS A 1 90 ? -27.180 16.606 42.190 1.00 84.38 90 LYS A CA 1
ATOM 697 C C . LYS A 1 90 ? -27.780 17.015 40.837 1.00 84.38 90 LYS A C 1
ATOM 699 O O . LYS A 1 90 ? -28.924 16.673 40.544 1.00 84.38 90 LYS A O 1
ATOM 704 N N . ALA A 1 91 ? -27.016 17.722 40.007 1.00 83.19 91 ALA A N 1
ATOM 705 C CA . ALA A 1 91 ? -27.429 18.081 38.655 1.00 83.19 91 ALA A CA 1
ATOM 706 C C . ALA A 1 91 ? -27.445 16.856 37.722 1.00 83.19 91 ALA A C 1
ATOM 708 O O . ALA A 1 91 ? -28.209 16.828 36.758 1.00 83.19 91 ALA A O 1
ATOM 709 N N . ILE A 1 92 ? -26.631 15.837 38.029 1.00 86.31 92 ILE A N 1
ATOM 710 C CA . ILE A 1 92 ? -26.575 14.555 37.314 1.00 86.31 92 ILE A CA 1
ATOM 711 C C . ILE A 1 92 ? -26.624 13.367 38.285 1.00 86.31 92 ILE A C 1
ATOM 713 O O . ILE A 1 92 ? -26.241 13.473 39.450 1.00 86.31 92 ILE A O 1
ATOM 717 N N . SER A 1 93 ? -27.083 12.217 37.793 1.00 86.12 93 SER A N 1
ATOM 718 C CA . SER A 1 93 ? -27.128 10.949 38.536 1.00 86.12 93 SER A CA 1
ATOM 719 C C . SER A 1 93 ? -25.906 10.064 38.266 1.00 86.12 93 SER A C 1
ATOM 721 O O . SER A 1 93 ? -25.279 10.157 37.211 1.00 86.12 93 SER A O 1
ATOM 723 N N . GLU A 1 94 ? -25.612 9.123 39.171 1.00 82.81 94 GLU A N 1
ATOM 724 C CA . GLU A 1 94 ? -24.573 8.101 38.946 1.00 82.81 94 GLU A CA 1
ATOM 725 C C . GLU A 1 94 ? -24.831 7.271 37.677 1.00 82.81 94 GLU A C 1
ATOM 727 O O . GLU A 1 94 ? -23.892 6.904 36.972 1.00 82.81 94 GLU A O 1
ATOM 732 N N . CYS A 1 95 ? -26.104 7.035 37.340 1.00 83.50 95 CYS A N 1
ATOM 733 C CA . CYS A 1 95 ? -26.501 6.350 36.110 1.00 83.50 95 CYS A CA 1
ATOM 734 C C . CYS A 1 95 ? -26.076 7.132 34.854 1.00 83.50 95 CYS A C 1
ATOM 736 O O . CYS A 1 95 ? -25.570 6.543 33.903 1.00 83.50 95 CYS A O 1
ATOM 738 N N . GLN A 1 96 ? -26.203 8.462 34.863 1.00 82.19 96 GLN A N 1
ATOM 739 C CA . GLN A 1 96 ? -25.770 9.310 33.745 1.00 82.19 96 GLN A CA 1
ATOM 740 C C . GLN A 1 96 ? -24.247 9.361 33.614 1.00 82.19 96 GLN A C 1
ATOM 742 O O . GLN A 1 96 ? -23.728 9.350 32.503 1.00 82.19 96 GLN A O 1
ATOM 747 N N . VAL A 1 97 ? -23.515 9.358 34.731 1.00 82.50 97 VAL A N 1
ATOM 748 C CA . VAL A 1 97 ? -22.045 9.264 34.703 1.00 82.50 97 VAL A CA 1
ATOM 749 C C . VAL A 1 97 ? -21.596 7.911 34.153 1.00 82.50 97 VAL A C 1
ATOM 751 O O . VAL A 1 97 ? -20.645 7.843 33.374 1.00 82.50 97 VAL A O 1
ATOM 754 N N . PHE A 1 98 ? -22.296 6.835 34.516 1.00 81.81 98 PHE A N 1
ATOM 755 C CA . PHE A 1 98 ? -22.061 5.514 33.945 1.00 81.81 98 PHE A CA 1
ATOM 756 C C . PHE A 1 98 ? -22.327 5.492 32.432 1.00 81.81 98 PHE A C 1
ATOM 758 O O . PHE A 1 98 ? -21.484 5.004 31.684 1.00 81.81 98 PHE A O 1
ATOM 765 N N . GLN A 1 99 ? -23.449 6.063 31.979 1.00 83.62 99 GLN A N 1
ATOM 766 C CA . GLN A 1 99 ? -23.780 6.179 30.554 1.00 83.62 99 GLN A CA 1
ATOM 767 C C . GLN A 1 99 ? -22.735 6.989 29.785 1.00 83.62 99 GLN A C 1
ATOM 769 O O . GLN A 1 99 ? -22.251 6.522 28.762 1.00 83.62 99 GLN A O 1
ATOM 774 N N . PHE A 1 100 ? -22.311 8.141 30.309 1.00 83.75 100 PHE A N 1
ATOM 775 C CA . PHE A 1 100 ? -21.262 8.953 29.692 1.00 83.75 100 PHE A CA 1
ATOM 776 C C . PHE A 1 100 ? -19.947 8.174 29.527 1.00 83.75 100 PHE A C 1
ATOM 778 O O . PHE A 1 100 ? -19.329 8.202 28.465 1.00 83.75 100 PHE A O 1
ATOM 785 N N . ARG A 1 101 ? -19.528 7.423 30.554 1.00 81.00 101 ARG A N 1
ATOM 786 C CA . ARG A 1 101 ? -18.326 6.575 30.469 1.00 81.00 101 ARG A CA 1
ATOM 787 C C . ARG A 1 101 ? -18.480 5.450 29.443 1.00 81.00 101 ARG A C 1
ATOM 789 O O . ARG A 1 101 ? -17.518 5.165 28.734 1.00 81.00 101 ARG A O 1
ATOM 796 N N . GLU A 1 102 ? -19.665 4.852 29.328 1.00 79.69 102 GLU A N 1
ATOM 797 C CA . GLU A 1 102 ? -19.960 3.854 28.291 1.00 79.69 102 GLU A CA 1
ATOM 798 C C . GLU A 1 102 ? -19.930 4.472 26.883 1.00 79.69 102 GLU A C 1
ATOM 800 O O . GLU A 1 102 ? -19.389 3.875 25.957 1.00 79.69 102 GLU A O 1
ATOM 805 N N . GLU A 1 103 ? -20.429 5.696 26.706 1.00 80.50 103 GLU A N 1
ATOM 806 C CA . GLU A 1 103 ? -20.339 6.420 25.432 1.00 80.50 103 GLU A CA 1
ATOM 807 C C . GLU A 1 103 ? -18.882 6.720 25.054 1.00 80.50 103 GLU A C 1
ATOM 809 O O . GLU A 1 103 ? -18.482 6.500 23.908 1.00 80.50 103 GLU A O 1
ATOM 814 N N . CYS A 1 104 ? -18.052 7.145 26.013 1.00 77.81 104 CYS A N 1
ATOM 815 C CA . CYS A 1 104 ? -16.614 7.311 25.798 1.00 77.81 104 CYS A CA 1
ATOM 816 C C . CYS A 1 104 ? -15.935 5.986 25.425 1.00 77.81 104 CYS A C 1
ATOM 818 O O . CYS A 1 104 ? -15.094 5.964 24.524 1.00 77.81 104 CYS A O 1
ATOM 820 N N . ARG A 1 105 ? -16.324 4.873 26.065 1.00 77.31 105 ARG A N 1
ATOM 821 C CA . ARG A 1 105 ? -15.870 3.525 25.693 1.00 77.31 105 ARG A CA 1
ATOM 822 C C . ARG A 1 105 ? -16.183 3.237 24.233 1.00 77.31 105 ARG A C 1
ATOM 824 O O . ARG A 1 105 ? -15.292 2.881 23.464 1.00 77.31 105 ARG A O 1
ATOM 831 N N . GLN A 1 106 ? -17.449 3.405 23.860 1.00 77.19 106 GLN A N 1
ATOM 832 C CA . GLN A 1 106 ? -17.945 3.097 22.529 1.00 77.19 106 GLN A CA 1
ATOM 833 C C . GLN A 1 106 ? -17.252 3.957 21.471 1.00 77.19 106 GLN A C 1
ATOM 835 O O . GLN A 1 106 ? -16.885 3.451 20.414 1.00 77.19 106 GLN A O 1
ATOM 840 N N . PHE A 1 107 ? -17.009 5.233 21.774 1.00 78.00 107 PHE A N 1
ATOM 841 C CA . PHE A 1 107 ? -16.244 6.128 20.915 1.00 78.00 107 PHE A CA 1
ATOM 842 C C . PHE A 1 107 ? -14.818 5.617 20.673 1.00 78.00 107 PHE A C 1
ATOM 844 O O . PHE A 1 107 ? -14.389 5.536 19.524 1.00 78.00 107 PHE A O 1
ATOM 851 N N . VAL A 1 108 ? -14.093 5.232 21.730 1.00 70.50 108 VAL A N 1
ATOM 852 C CA . VAL A 1 108 ? -12.728 4.693 21.604 1.00 70.50 108 VAL A CA 1
ATOM 853 C C . VAL A 1 108 ? -12.725 3.408 20.777 1.00 70.50 108 VAL A C 1
ATOM 855 O O . VAL A 1 108 ? -11.897 3.266 19.877 1.00 70.50 108 VAL A O 1
ATOM 858 N N . VAL A 1 109 ? -13.678 2.505 21.024 1.00 72.38 109 VAL A N 1
ATOM 859 C CA . VAL A 1 109 ? -13.834 1.267 20.246 1.00 72.38 109 VAL A CA 1
ATOM 860 C C . VAL A 1 109 ? -14.076 1.573 18.768 1.00 72.38 109 VAL A C 1
ATOM 862 O O . VAL A 1 109 ? -13.396 1.018 17.906 1.00 72.38 109 VAL A O 1
ATOM 865 N N . GLU A 1 110 ? -14.977 2.505 18.462 1.00 75.12 110 GLU A N 1
ATOM 866 C CA . GLU A 1 110 ? -15.279 2.899 17.086 1.00 75.12 110 GLU A CA 1
ATOM 867 C C . GLU A 1 110 ? -14.074 3.562 16.404 1.00 75.12 110 GLU A C 1
ATOM 869 O O . GLU A 1 110 ? -13.775 3.280 15.243 1.00 75.12 110 GLU A O 1
ATOM 874 N N . CYS A 1 111 ? -13.316 4.391 17.128 1.00 69.44 111 CYS A N 1
ATOM 875 C CA . CYS A 1 111 ? -12.068 4.967 16.638 1.00 69.44 111 CYS A CA 1
ATOM 876 C C . CYS A 1 111 ? -11.044 3.886 16.281 1.00 69.44 111 CYS A C 1
ATOM 878 O O . CYS A 1 111 ? -10.466 3.933 15.192 1.00 69.44 111 CYS A O 1
ATOM 880 N N . VAL A 1 112 ? -10.836 2.902 17.158 1.00 69.81 112 VAL A N 1
ATOM 881 C CA . VAL A 1 112 ? -9.904 1.795 16.913 1.00 69.81 112 VAL A CA 1
ATOM 882 C C . VAL A 1 112 ? -10.364 0.942 15.730 1.00 69.81 112 VAL A C 1
ATOM 884 O O . VAL A 1 112 ? -9.574 0.686 14.818 1.00 69.81 112 VAL A O 1
ATOM 887 N N . ASN A 1 113 ? -11.650 0.599 15.655 1.00 70.94 113 ASN A N 1
ATOM 888 C CA . ASN A 1 113 ? -12.226 -0.097 14.504 1.00 70.94 113 ASN A CA 1
ATOM 889 C C . ASN A 1 113 ? -12.025 0.692 13.206 1.00 70.94 113 ASN A C 1
ATOM 891 O O . ASN A 1 113 ? -11.661 0.121 12.174 1.00 70.94 113 ASN A O 1
ATOM 895 N N . LYS A 1 114 ? -12.180 2.020 13.250 1.00 72.62 114 LYS A N 1
ATOM 896 C CA . LYS A 1 114 ? -11.959 2.883 12.088 1.00 72.62 114 LYS A CA 1
ATOM 897 C C . LYS A 1 114 ? -10.500 2.907 11.648 1.00 72.62 114 LYS A C 1
ATOM 899 O O . LYS A 1 114 ? -10.227 2.926 10.444 1.00 72.62 114 LYS A O 1
ATOM 904 N N . ILE A 1 115 ? -9.569 2.884 12.600 1.00 66.94 115 ILE A N 1
ATOM 905 C CA . ILE A 1 115 ? -8.134 2.756 12.328 1.00 66.94 115 ILE A CA 1
ATOM 906 C C . ILE A 1 115 ? -7.856 1.410 11.657 1.00 66.94 115 ILE A C 1
ATOM 908 O O . ILE A 1 115 ? -7.204 1.395 10.616 1.00 66.94 115 ILE A O 1
ATOM 912 N N . PHE A 1 116 ? -8.403 0.300 12.163 1.00 65.19 116 PHE A N 1
ATOM 913 C CA . PHE A 1 116 ? -8.257 -1.015 11.531 1.00 65.19 116 PHE A CA 1
ATOM 914 C C . PHE A 1 116 ? -8.853 -1.069 10.122 1.00 65.19 116 PHE A C 1
ATOM 916 O O . PHE A 1 116 ? -8.219 -1.599 9.211 1.00 65.19 116 PHE A O 1
ATOM 923 N N . GLU A 1 117 ? -10.029 -0.475 9.908 1.00 68.62 117 GLU A N 1
ATOM 924 C CA . GLU A 1 117 ? -10.690 -0.426 8.600 1.00 68.62 117 GLU A CA 1
ATOM 925 C C . GLU A 1 117 ? -9.843 0.313 7.550 1.00 68.62 117 GLU A C 1
ATOM 927 O O . GLU A 1 117 ? -9.825 -0.065 6.374 1.00 68.62 117 GLU A O 1
ATOM 932 N N . ARG A 1 118 ? -9.152 1.379 7.971 1.00 66.31 118 ARG A N 1
ATOM 933 C CA . ARG A 1 118 ? -8.301 2.219 7.114 1.00 66.31 118 ARG A CA 1
ATOM 934 C C . ARG A 1 118 ? -6.843 1.763 7.073 1.00 66.31 118 ARG A C 1
ATOM 936 O O . ARG A 1 118 ? -6.096 2.235 6.218 1.00 66.31 118 ARG A O 1
ATOM 943 N N . SER A 1 119 ? -6.442 0.864 7.965 1.00 62.31 119 SER A N 1
ATOM 944 C CA . SER A 1 119 ? -5.079 0.362 8.063 1.00 62.31 119 SER A CA 1
ATOM 945 C C . SER A 1 119 ? -4.767 -0.624 6.932 1.00 62.31 119 SER A C 1
ATOM 947 O O . SER A 1 119 ? -5.604 -1.470 6.595 1.00 62.31 119 SER A O 1
ATOM 949 N N . PRO A 1 120 ? -3.532 -0.614 6.392 1.00 61.38 120 PRO A N 1
ATOM 950 C CA . PRO A 1 120 ? -3.048 -1.679 5.518 1.00 61.38 120 PRO A CA 1
ATOM 951 C C . PRO A 1 120 ? -3.180 -3.072 6.149 1.00 61.38 120 PRO A C 1
ATOM 953 O O . PRO A 1 120 ? -3.341 -4.051 5.425 1.00 61.38 120 PRO A O 1
ATOM 956 N N . LEU A 1 121 ? -3.196 -3.168 7.486 1.00 64.50 121 LEU A N 1
ATOM 957 C CA . LEU A 1 121 ? -3.380 -4.420 8.227 1.00 64.50 121 LEU A CA 1
ATOM 958 C C . LEU A 1 121 ? -4.730 -5.100 7.965 1.00 64.50 121 LEU A C 1
ATOM 960 O O . LEU A 1 121 ? -4.861 -6.291 8.242 1.00 64.50 121 LEU A O 1
ATOM 964 N N . LYS A 1 122 ? -5.716 -4.406 7.379 1.00 66.38 122 LYS A N 1
ATOM 965 C CA . LYS A 1 122 ? -6.950 -5.029 6.875 1.00 66.38 122 LYS A CA 1
ATOM 966 C C . LYS A 1 122 ? -6.663 -6.085 5.805 1.00 66.38 122 LYS A C 1
ATOM 968 O O . LYS A 1 122 ? -7.345 -7.111 5.747 1.00 66.38 122 LYS A O 1
ATOM 973 N N . TYR A 1 123 ? -5.641 -5.872 4.978 1.00 70.50 123 TYR A N 1
ATOM 974 C CA . TYR A 1 123 ? -5.312 -6.762 3.872 1.00 70.50 123 TYR A CA 1
ATOM 975 C C . TYR A 1 123 ? -4.450 -7.934 4.341 1.00 70.50 123 TYR A C 1
ATOM 977 O O . TYR A 1 123 ? -3.396 -7.755 4.952 1.00 70.50 123 TYR A O 1
ATOM 985 N N . ARG A 1 124 ? -4.877 -9.156 3.999 1.00 74.25 124 ARG A N 1
ATOM 986 C CA . ARG A 1 124 ? -4.150 -10.394 4.321 1.00 74.25 124 ARG A CA 1
ATOM 987 C C . ARG A 1 124 ? -2.723 -10.377 3.770 1.00 74.25 124 ARG A C 1
ATOM 989 O O . ARG A 1 124 ? -1.803 -10.745 4.495 1.00 74.25 124 ARG A O 1
ATOM 996 N N . LEU A 1 125 ? -2.542 -9.870 2.549 1.00 74.31 125 LEU A N 1
ATOM 997 C CA . LEU A 1 125 ? -1.230 -9.680 1.932 1.00 74.31 125 LEU A CA 1
ATOM 998 C C . LEU A 1 125 ? -0.302 -8.846 2.830 1.00 74.31 125 LEU A C 1
ATOM 1000 O O . LEU A 1 125 ? 0.757 -9.325 3.219 1.00 74.31 125 LEU A O 1
ATOM 1004 N N . ALA A 1 126 ? -0.731 -7.646 3.233 1.00 70.94 126 ALA A N 1
ATOM 1005 C CA . ALA A 1 126 ? 0.074 -6.731 4.043 1.00 70.94 126 ALA A CA 1
ATOM 1006 C C . ALA A 1 126 ? 0.436 -7.313 5.420 1.00 70.94 126 ALA A C 1
ATOM 1008 O O . ALA A 1 126 ? 1.566 -7.150 5.871 1.00 70.94 126 ALA A O 1
ATOM 1009 N N . ARG A 1 127 ? -0.477 -8.057 6.063 1.00 72.25 127 ARG A N 1
ATOM 1010 C CA . ARG A 1 127 ? -0.174 -8.760 7.326 1.00 72.25 127 ARG A CA 1
ATOM 1011 C C . ARG A 1 127 ? 0.921 -9.814 7.162 1.00 72.25 127 ARG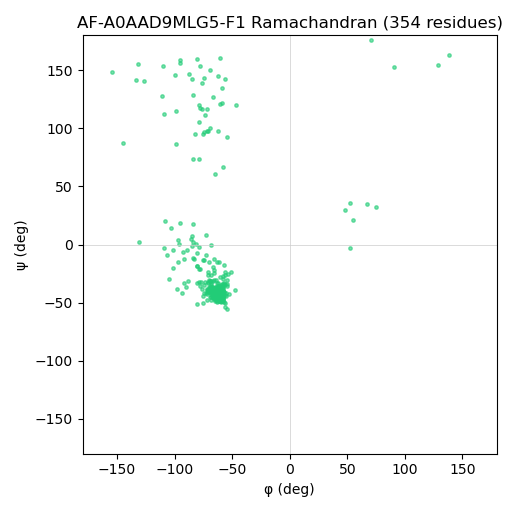 A C 1
ATOM 1013 O O . ARG A 1 127 ? 1.761 -9.982 8.043 1.00 72.25 127 ARG A O 1
ATOM 1020 N N . ASN A 1 128 ? 0.903 -10.534 6.042 1.00 75.00 128 ASN A N 1
ATOM 1021 C CA . ASN A 1 128 ? 1.860 -11.603 5.773 1.00 75.00 128 ASN A CA 1
ATOM 1022 C C . ASN A 1 128 ? 3.210 -11.078 5.264 1.00 75.00 128 ASN A C 1
ATOM 1024 O O . ASN A 1 128 ? 4.208 -11.777 5.401 1.00 75.00 128 ASN A O 1
ATOM 1028 N N . MET A 1 129 ? 3.278 -9.836 4.770 1.00 74.88 129 MET A N 1
ATOM 1029 C CA . MET A 1 129 ? 4.542 -9.184 4.395 1.00 74.88 129 MET A CA 1
ATOM 1030 C C . MET A 1 129 ? 5.498 -8.976 5.572 1.00 74.88 129 MET A C 1
ATOM 1032 O O . MET A 1 129 ? 6.688 -8.784 5.348 1.00 74.88 129 MET A O 1
ATOM 1036 N N . ALA A 1 130 ? 5.018 -9.104 6.813 1.00 74.88 130 ALA A N 1
ATOM 1037 C CA . ALA A 1 130 ? 5.869 -9.151 7.997 1.00 74.88 130 ALA A CA 1
ATOM 1038 C C . ALA A 1 130 ? 6.916 -10.281 7.952 1.00 74.88 130 ALA A C 1
ATOM 1040 O O . ALA A 1 130 ? 7.897 -10.202 8.679 1.00 74.88 130 ALA A O 1
ATOM 1041 N N . CYS A 1 131 ? 6.767 -11.302 7.092 1.00 78.31 131 CYS A N 1
ATOM 1042 C CA . CYS A 1 131 ? 7.840 -12.276 6.863 1.00 78.31 131 CYS A CA 1
ATOM 1043 C C . CYS A 1 131 ? 9.142 -11.619 6.371 1.00 78.31 131 CYS A C 1
ATOM 1045 O O . CYS A 1 131 ? 10.217 -12.132 6.641 1.00 78.31 131 CYS A O 1
ATOM 1047 N N . LEU A 1 132 ? 9.057 -10.469 5.697 1.00 80.69 132 LEU A N 1
ATOM 1048 C CA . LEU A 1 132 ? 10.211 -9.718 5.205 1.00 80.69 132 LEU A CA 1
ATOM 1049 C C . LEU A 1 132 ? 10.836 -8.790 6.262 1.00 80.69 132 LEU A C 1
ATOM 1051 O O . LEU A 1 132 ? 11.771 -8.071 5.922 1.00 80.69 132 LEU A O 1
ATOM 1055 N N . ASP A 1 133 ? 10.335 -8.769 7.506 1.00 77.50 133 ASP A N 1
ATOM 1056 C CA . ASP A 1 133 ? 10.981 -8.035 8.603 1.00 77.50 133 ASP A CA 1
ATOM 1057 C C . ASP A 1 133 ? 12.274 -8.770 9.014 1.00 77.50 133 ASP A C 1
ATOM 1059 O O . ASP A 1 133 ? 12.188 -9.901 9.513 1.00 77.50 133 ASP A O 1
ATOM 1063 N N . PRO A 1 134 ? 13.463 -8.152 8.850 1.00 80.44 134 PRO A N 1
ATOM 1064 C CA . PRO A 1 134 ? 14.741 -8.772 9.203 1.00 80.44 134 PRO A CA 1
ATOM 1065 C C . PRO A 1 134 ? 14.805 -9.235 10.662 1.00 80.44 134 PRO A C 1
ATOM 1067 O O . PRO A 1 134 ? 15.374 -10.286 10.957 1.00 80.44 134 PRO A O 1
ATOM 1070 N N . ARG A 1 135 ? 14.153 -8.503 11.574 1.00 79.94 135 ARG A N 1
ATOM 1071 C CA . ARG A 1 135 ? 14.135 -8.836 13.003 1.00 79.94 135 ARG A CA 1
ATOM 1072 C C . ARG A 1 135 ? 13.330 -10.105 13.251 1.00 79.94 135 ARG A C 1
ATOM 1074 O O . ARG A 1 135 ? 13.778 -10.966 14.003 1.00 79.94 135 ARG A O 1
ATOM 1081 N N . LEU A 1 136 ? 12.188 -10.254 12.568 1.00 75.94 136 LEU A N 1
ATOM 1082 C CA . LEU A 1 136 ? 11.347 -11.452 12.659 1.00 75.94 136 LEU A CA 1
ATOM 1083 C C . LEU A 1 136 ? 12.033 -12.678 12.048 1.00 75.94 136 LEU A C 1
ATOM 1085 O O . LEU A 1 136 ? 11.895 -13.782 12.564 1.00 75.94 136 LEU A O 1
ATOM 1089 N N . MET A 1 137 ? 12.786 -12.490 10.962 1.00 80.31 137 MET A N 1
ATOM 1090 C CA . MET A 1 137 ? 13.556 -13.566 10.329 1.00 80.31 137 MET A CA 1
ATOM 1091 C C . MET A 1 137 ? 14.604 -14.179 11.268 1.00 80.31 137 MET A C 1
ATOM 1093 O O . MET A 1 137 ? 14.913 -15.358 11.123 1.00 80.31 137 MET A O 1
ATOM 1097 N N . VAL A 1 138 ? 15.121 -13.411 12.234 1.00 84.06 138 VAL A N 1
ATOM 1098 C CA . VAL A 1 138 ? 16.081 -13.900 13.238 1.00 84.06 138 VAL A CA 1
ATOM 1099 C C . VAL A 1 138 ? 15.394 -14.372 14.517 1.00 84.06 138 VAL A C 1
ATOM 1101 O O . VAL A 1 138 ? 15.807 -15.382 15.082 1.00 84.06 138 VAL A O 1
ATOM 1104 N N . SER A 1 139 ? 14.379 -13.649 15.001 1.00 81.81 139 SER A N 1
ATOM 1105 C CA . SER A 1 139 ? 13.746 -13.946 16.291 1.00 81.81 139 SER A CA 1
ATOM 1106 C C . SER A 1 139 ? 12.836 -15.173 16.251 1.00 81.81 139 SER A C 1
ATOM 1108 O O . SER A 1 139 ? 12.882 -15.981 17.175 1.00 81.81 139 SER A O 1
ATOM 1110 N N . ASP A 1 140 ? 12.034 -15.331 15.192 1.00 80.69 140 ASP A N 1
ATOM 1111 C CA . ASP A 1 140 ? 11.081 -16.432 15.042 1.00 80.69 140 ASP A CA 1
ATOM 1112 C C . ASP A 1 140 ? 10.972 -16.877 13.575 1.00 80.69 140 ASP A C 1
ATOM 1114 O O . ASP A 1 140 ? 10.114 -16.448 12.788 1.00 80.69 140 ASP A O 1
ATOM 1118 N N . GLN A 1 141 ? 11.871 -17.791 13.208 1.00 84.69 141 GLN A N 1
ATOM 1119 C CA . GLN A 1 141 ? 11.933 -18.350 11.863 1.00 84.69 141 GLN A CA 1
ATOM 1120 C C . GLN A 1 141 ? 10.672 -19.133 11.487 1.00 84.69 141 GLN A C 1
ATOM 1122 O O . GLN A 1 141 ? 10.253 -19.079 10.332 1.00 84.69 141 GLN A O 1
ATOM 1127 N N . GLU A 1 142 ? 10.050 -19.856 12.419 1.00 86.12 142 GLU A N 1
ATOM 1128 C CA . GLU A 1 142 ? 8.860 -20.660 12.118 1.00 86.12 142 GLU A CA 1
ATOM 1129 C C . GLU A 1 142 ? 7.652 -19.765 11.838 1.00 86.12 142 GLU A C 1
ATOM 1131 O O . GLU A 1 142 ? 6.915 -19.976 10.865 1.00 86.12 142 GLU A O 1
ATOM 1136 N N . HIS A 1 143 ? 7.494 -18.691 12.610 1.00 80.38 143 HIS A N 1
ATOM 1137 C CA . HIS A 1 143 ? 6.464 -17.696 12.355 1.00 80.38 143 HIS A CA 1
ATOM 1138 C C . HIS A 1 143 ? 6.702 -16.945 11.039 1.00 80.38 143 HIS A C 1
ATOM 1140 O O . HIS A 1 143 ? 5.761 -16.739 10.262 1.00 80.38 143 HIS A O 1
ATOM 1146 N N . SER A 1 144 ? 7.958 -16.604 10.733 1.00 80.19 144 SER A N 1
ATOM 1147 C CA . SER A 1 144 ? 8.338 -15.995 9.456 1.00 80.19 144 SER A CA 1
ATOM 1148 C C . SER A 1 144 ? 8.045 -16.916 8.259 1.00 80.19 144 SER A C 1
ATOM 1150 O O . SER A 1 144 ? 7.431 -16.481 7.279 1.00 80.19 144 SER A O 1
ATOM 1152 N N . LYS A 1 145 ? 8.375 -18.215 8.352 1.00 87.12 145 LYS A N 1
ATOM 1153 C CA . LYS A 1 145 ? 8.049 -19.238 7.333 1.00 87.12 145 LYS A CA 1
ATOM 1154 C C . LYS A 1 145 ? 6.543 -19.360 7.117 1.00 87.12 145 LYS A C 1
ATOM 1156 O O . LYS A 1 145 ? 6.086 -19.372 5.974 1.00 87.12 145 LYS A O 1
ATOM 1161 N N . SER A 1 146 ? 5.767 -19.414 8.200 1.00 85.88 146 SER A N 1
ATOM 1162 C CA . SER A 1 146 ? 4.303 -19.500 8.144 1.00 85.88 146 SER A CA 1
ATOM 1163 C C . SER A 1 146 ? 3.688 -18.287 7.438 1.00 85.88 146 SER A C 1
ATOM 1165 O O . SER A 1 146 ? 2.846 -18.438 6.548 1.00 85.88 146 SER A O 1
ATOM 1167 N N . LYS A 1 147 ? 4.159 -17.076 7.761 1.00 82.50 147 LYS A N 1
ATOM 1168 C CA . LYS A 1 147 ? 3.739 -15.837 7.090 1.00 82.50 147 LYS A CA 1
ATOM 1169 C C . LYS A 1 147 ? 4.137 -15.815 5.612 1.00 82.50 147 LYS A C 1
ATOM 1171 O O . LYS A 1 147 ? 3.297 -15.481 4.781 1.00 82.50 147 LYS A O 1
ATOM 1176 N N . CYS A 1 148 ? 5.352 -16.244 5.270 1.00 86.06 148 CYS A N 1
ATOM 1177 C CA . CYS A 1 148 ? 5.807 -16.342 3.881 1.00 86.06 148 CYS A CA 1
ATOM 1178 C C . CYS A 1 148 ? 4.944 -17.315 3.061 1.00 86.06 148 CYS A C 1
ATOM 1180 O O . CYS A 1 148 ? 4.485 -16.969 1.973 1.00 86.06 148 CYS A O 1
ATOM 1182 N N . LYS A 1 149 ? 4.613 -18.491 3.609 1.00 90.94 149 LYS A N 1
ATOM 1183 C CA . LYS A 1 149 ? 3.708 -19.443 2.946 1.00 90.94 149 LYS A CA 1
ATOM 1184 C C . LYS A 1 149 ? 2.338 -18.815 2.664 1.00 90.94 149 LYS A C 1
ATOM 1186 O O . LYS A 1 149 ? 1.865 -18.849 1.532 1.00 90.94 149 LYS A O 1
ATOM 1191 N N . ARG A 1 150 ? 1.736 -18.161 3.664 1.00 87.06 150 ARG A N 1
ATOM 1192 C CA . ARG A 1 150 ? 0.441 -17.470 3.511 1.00 87.06 150 ARG A CA 1
ATOM 1193 C C . ARG A 1 150 ? 0.500 -16.292 2.535 1.00 87.06 150 ARG A C 1
ATOM 1195 O O . ARG A 1 150 ? -0.512 -15.973 1.917 1.00 87.06 150 ARG A O 1
ATOM 1202 N N . LEU A 1 151 ? 1.649 -15.621 2.424 1.00 86.44 151 LEU A N 1
ATOM 1203 C CA . LEU A 1 151 ? 1.889 -14.572 1.432 1.00 86.44 151 LEU A CA 1
ATOM 1204 C C . LEU A 1 151 ? 1.879 -15.160 0.015 1.00 86.44 151 LEU A C 1
ATOM 1206 O O . LEU A 1 151 ? 1.221 -14.613 -0.864 1.00 86.44 151 LEU A O 1
ATOM 1210 N N . LEU A 1 152 ? 2.578 -16.277 -0.199 1.00 90.44 152 LEU A N 1
ATOM 1211 C CA . LEU A 1 152 ? 2.635 -16.953 -1.496 1.00 90.44 152 LEU A CA 1
ATOM 1212 C C . LEU A 1 152 ? 1.263 -17.494 -1.919 1.00 90.44 152 LEU A C 1
ATOM 1214 O O . LEU A 1 152 ? 0.865 -17.268 -3.057 1.00 90.44 152 LEU A O 1
ATOM 1218 N N . GLU A 1 153 ? 0.502 -18.103 -1.006 1.00 90.62 153 GLU A N 1
ATOM 1219 C CA . GLU A 1 153 ? -0.886 -18.542 -1.254 1.00 90.62 153 GLU A CA 1
ATOM 1220 C C . GLU A 1 153 ? -1.788 -17.385 -1.736 1.00 90.62 153 GLU A C 1
ATOM 1222 O O . GLU A 1 153 ? -2.575 -17.530 -2.676 1.00 90.62 153 GLU A O 1
ATOM 1227 N N . GLU A 1 154 ? -1.650 -16.203 -1.128 1.00 86.94 154 GLU A N 1
ATOM 1228 C CA . GLU A 1 154 ? -2.384 -15.002 -1.544 1.00 86.94 154 GLU A CA 1
ATOM 1229 C C . GLU A 1 154 ? -1.956 -14.542 -2.947 1.00 86.94 154 GLU A C 1
ATOM 1231 O O . GLU A 1 154 ? -2.784 -14.175 -3.778 1.00 86.94 154 GLU A O 1
ATOM 1236 N N . LEU A 1 155 ? -0.656 -14.594 -3.247 1.00 86.81 155 LEU A N 1
ATOM 1237 C CA . LEU A 1 155 ? -0.128 -14.217 -4.557 1.00 86.81 155 LEU A CA 1
ATOM 1238 C C . LEU A 1 155 ? -0.541 -15.187 -5.669 1.00 86.81 155 LEU A C 1
ATOM 1240 O O . LEU A 1 155 ? -0.722 -14.739 -6.802 1.00 86.81 155 LEU A O 1
ATOM 1244 N N . VAL A 1 156 ? -0.723 -16.472 -5.357 1.00 91.69 156 VAL A N 1
ATOM 1245 C CA . VAL A 1 156 ? -1.320 -17.455 -6.276 1.00 91.69 156 VAL A CA 1
ATOM 1246 C C . VAL A 1 156 ? -2.778 -17.105 -6.545 1.00 91.69 156 VAL A C 1
ATOM 1248 O O . VAL A 1 156 ? -3.179 -17.014 -7.701 1.00 91.69 156 VAL A O 1
ATOM 1251 N N . THR A 1 157 ? -3.550 -16.792 -5.500 1.00 89.81 157 THR A N 1
ATOM 1252 C CA . THR A 1 157 ? -4.957 -16.363 -5.639 1.00 89.81 157 THR A CA 1
ATOM 1253 C C . THR A 1 157 ? -5.092 -15.117 -6.527 1.00 89.81 157 THR A C 1
ATOM 1255 O O . THR A 1 157 ? -6.048 -14.976 -7.285 1.00 89.81 157 THR A O 1
ATOM 1258 N N . LEU A 1 158 ? -4.104 -14.218 -6.477 1.00 85.81 158 LEU A N 1
ATOM 1259 C CA . LEU A 1 158 ? -4.029 -13.012 -7.307 1.00 85.81 158 LEU A CA 1
ATOM 1260 C C . LEU A 1 158 ? -3.397 -13.239 -8.696 1.00 85.81 158 LEU A C 1
ATOM 1262 O O . LEU A 1 158 ? -3.141 -12.262 -9.406 1.00 85.81 158 LEU A O 1
ATOM 1266 N N . ASN A 1 159 ? -3.113 -14.488 -9.086 1.00 86.88 159 ASN A N 1
ATOM 1267 C CA . ASN A 1 159 ? -2.435 -14.864 -10.334 1.00 86.88 159 ASN A CA 1
ATOM 1268 C C . ASN A 1 159 ? -1.094 -14.128 -10.550 1.00 86.88 159 ASN A C 1
ATOM 1270 O O . ASN A 1 159 ? -0.741 -13.724 -11.661 1.00 86.88 159 ASN A O 1
ATOM 1274 N N . ARG A 1 160 ? -0.343 -13.875 -9.469 1.00 86.25 160 ARG A N 1
ATOM 1275 C CA . ARG A 1 160 ? 0.977 -13.211 -9.502 1.00 86.25 160 ARG A CA 1
ATOM 1276 C C . ARG A 1 160 ? 2.150 -14.182 -9.384 1.00 86.25 160 ARG A C 1
ATOM 1278 O O . ARG A 1 160 ? 3.268 -13.799 -9.754 1.00 86.25 160 ARG A O 1
ATOM 1285 N N . VAL A 1 161 ? 1.889 -15.382 -8.873 1.00 88.56 161 VAL A N 1
ATOM 1286 C CA . VAL A 1 161 ? 2.815 -16.508 -8.700 1.00 88.56 161 VAL A CA 1
ATOM 1287 C C . VAL A 1 161 ? 2.114 -17.764 -9.215 1.00 88.56 161 VAL A C 1
ATOM 1289 O O . VAL A 1 161 ? 0.907 -17.897 -9.029 1.00 88.56 161 VAL A O 1
ATOM 1292 N N . ASP A 1 162 ? 2.860 -18.642 -9.881 1.00 88.25 162 ASP A N 1
ATOM 1293 C CA . ASP A 1 162 ? 2.358 -19.939 -10.334 1.00 88.25 162 ASP A CA 1
ATOM 1294 C C . ASP A 1 162 ? 2.274 -20.910 -9.148 1.00 88.25 162 ASP A C 1
ATOM 1296 O O . ASP A 1 162 ? 3.171 -20.923 -8.302 1.00 88.25 162 ASP A O 1
ATOM 1300 N N . GLY A 1 163 ? 1.208 -21.710 -9.082 1.00 86.00 163 GLY A N 1
ATOM 1301 C CA . GLY A 1 163 ? 1.018 -22.708 -8.030 1.00 86.00 163 GLY A CA 1
ATOM 1302 C C . GLY A 1 163 ? 2.164 -23.720 -7.983 1.00 86.00 163 GLY A C 1
ATOM 1303 O O . GLY A 1 163 ? 2.622 -24.069 -6.896 1.00 86.00 163 GLY A O 1
ATOM 1304 N N . ASP A 1 164 ? 2.695 -24.091 -9.149 1.00 88.38 164 ASP A N 1
ATOM 1305 C CA . ASP A 1 164 ? 3.782 -25.067 -9.279 1.00 88.38 164 ASP A CA 1
ATOM 1306 C C . ASP A 1 164 ? 5.122 -24.541 -8.727 1.00 88.38 164 ASP A C 1
ATOM 1308 O O . ASP A 1 164 ? 5.979 -25.307 -8.285 1.00 88.38 164 ASP A O 1
ATOM 1312 N N . ASP A 1 165 ? 5.311 -23.217 -8.707 1.00 89.56 165 ASP A N 1
ATOM 1313 C CA . ASP A 1 165 ? 6.525 -22.583 -8.184 1.00 89.56 165 ASP A CA 1
ATOM 1314 C C . ASP A 1 165 ? 6.479 -22.403 -6.648 1.00 89.56 165 ASP A C 1
ATOM 1316 O O . ASP A 1 165 ? 7.507 -22.082 -6.047 1.00 89.56 165 ASP A O 1
ATOM 1320 N N . VAL A 1 166 ? 5.330 -22.590 -5.977 1.00 89.81 166 VAL A N 1
ATOM 1321 C CA . VAL A 1 166 ? 5.169 -22.267 -4.541 1.00 89.81 166 VAL A CA 1
ATOM 1322 C C . VAL A 1 166 ? 6.100 -23.086 -3.657 1.00 89.81 166 VAL A C 1
ATOM 1324 O O . VAL A 1 166 ? 6.780 -22.515 -2.804 1.00 89.81 166 VAL A O 1
ATOM 1327 N N . ASP A 1 167 ? 6.168 -24.401 -3.859 1.00 90.56 167 ASP A N 1
ATOM 1328 C CA . ASP A 1 167 ? 7.008 -25.273 -3.031 1.00 90.56 167 ASP A CA 1
ATOM 1329 C C . ASP A 1 167 ? 8.496 -24.954 -3.207 1.00 90.56 167 ASP A C 1
ATOM 1331 O O . ASP A 1 167 ? 9.249 -24.922 -2.229 1.00 90.56 167 ASP A O 1
ATOM 1335 N N . ILE A 1 168 ? 8.902 -24.610 -4.435 1.00 90.62 168 ILE A N 1
ATOM 1336 C CA . ILE A 1 168 ? 10.260 -24.152 -4.750 1.00 90.62 168 ILE A CA 1
ATOM 1337 C C . ILE A 1 168 ? 10.553 -22.848 -4.001 1.00 90.62 168 ILE A C 1
ATOM 1339 O O . ILE A 1 168 ? 11.590 -22.724 -3.352 1.00 90.62 168 ILE A O 1
ATOM 1343 N N . LEU A 1 169 ? 9.633 -21.881 -4.039 1.00 91.81 169 LEU A N 1
ATOM 1344 C CA . LEU A 1 169 ? 9.793 -20.588 -3.369 1.00 91.81 169 LEU A CA 1
ATOM 1345 C C . LEU A 1 169 ? 9.850 -20.728 -1.842 1.00 91.81 169 LEU A C 1
ATOM 1347 O O . LEU A 1 169 ? 10.668 -20.070 -1.199 1.00 91.81 169 LEU A O 1
ATOM 1351 N N . VAL A 1 170 ? 9.022 -21.599 -1.258 1.00 92.00 170 VAL A N 1
ATOM 1352 C CA . VAL A 1 170 ? 9.046 -21.901 0.181 1.00 92.00 170 VAL A CA 1
ATOM 1353 C C . VAL A 1 170 ? 10.365 -22.568 0.574 1.00 92.00 170 VAL A C 1
ATOM 1355 O O . VAL A 1 170 ? 10.930 -22.216 1.611 1.00 92.00 170 VAL A O 1
ATOM 1358 N N . ALA A 1 171 ? 10.881 -23.499 -0.234 1.00 91.06 171 ALA A N 1
ATOM 1359 C CA . ALA A 1 171 ? 12.181 -24.125 0.000 1.00 91.06 171 ALA A CA 1
ATOM 1360 C C . ALA A 1 171 ? 13.322 -23.096 -0.067 1.00 91.06 171 ALA A C 1
ATOM 1362 O O . ALA A 1 171 ? 14.093 -22.987 0.886 1.00 91.06 171 ALA A O 1
ATOM 1363 N N . SER A 1 172 ? 13.358 -22.258 -1.109 1.00 90.25 172 SER A N 1
ATOM 1364 C CA . SER A 1 172 ? 14.338 -21.169 -1.233 1.00 90.25 172 SER A CA 1
ATOM 1365 C C . SER A 1 172 ? 14.272 -20.186 -0.061 1.00 90.25 172 SER A C 1
ATOM 1367 O O . SER A 1 172 ? 15.296 -19.694 0.401 1.00 90.25 172 SER A O 1
ATOM 1369 N N . TYR A 1 173 ? 13.077 -19.902 0.459 1.00 90.75 173 TYR A N 1
ATOM 1370 C CA . TYR A 1 173 ? 12.923 -19.040 1.628 1.00 90.75 173 TYR A CA 1
ATOM 1371 C C . TYR A 1 173 ? 13.453 -19.689 2.915 1.00 90.75 173 TYR A C 1
ATOM 1373 O O . TYR A 1 173 ? 14.044 -19.012 3.752 1.00 90.75 173 TYR A O 1
ATOM 1381 N N . LYS A 1 174 ? 13.279 -21.005 3.084 1.00 90.38 174 LYS A N 1
ATOM 1382 C CA . LYS A 1 174 ? 13.855 -21.744 4.220 1.00 90.38 174 LYS A CA 1
ATOM 1383 C C . LYS A 1 174 ? 15.381 -21.744 4.179 1.00 90.38 174 LYS A C 1
ATOM 1385 O O . LYS A 1 174 ? 15.998 -21.549 5.220 1.00 90.38 174 LYS A O 1
ATOM 1390 N N . GLU A 1 175 ? 15.967 -21.931 2.999 1.00 89.62 175 GLU A N 1
ATOM 1391 C CA . GLU A 1 175 ? 17.419 -21.840 2.801 1.00 89.62 175 GLU A CA 1
ATOM 1392 C C . GLU A 1 175 ? 17.947 -20.444 3.140 1.00 89.62 175 GLU A C 1
ATOM 1394 O O . GLU A 1 175 ? 18.940 -20.321 3.847 1.00 89.62 175 GLU A O 1
ATOM 1399 N N . LEU A 1 176 ? 17.238 -19.388 2.730 1.00 87.50 176 LEU A N 1
ATOM 1400 C CA . LEU A 1 176 ? 17.593 -18.024 3.113 1.00 87.50 176 LEU A CA 1
ATOM 1401 C C . LEU A 1 176 ? 17.610 -17.842 4.636 1.00 87.50 176 LEU A C 1
ATOM 1403 O O . LEU A 1 176 ? 18.538 -17.241 5.162 1.00 87.50 176 LEU A O 1
ATOM 1407 N N . LEU A 1 177 ? 16.593 -18.330 5.351 1.00 86.62 177 LEU A N 1
ATOM 1408 C CA . LEU A 1 177 ? 16.556 -18.208 6.813 1.00 86.62 177 LEU A CA 1
ATOM 1409 C C . LEU A 1 177 ? 17.712 -18.959 7.484 1.00 86.62 177 LEU A C 1
ATOM 1411 O O . LEU A 1 177 ? 18.231 -18.494 8.494 1.00 86.62 177 LEU A O 1
ATOM 1415 N N . HIS A 1 178 ? 18.139 -20.081 6.903 1.00 86.12 178 HIS A N 1
ATOM 1416 C CA . HIS A 1 178 ? 19.332 -20.793 7.347 1.00 86.12 178 HIS A CA 1
ATOM 1417 C C . HIS A 1 178 ? 20.611 -19.971 7.102 1.00 86.12 178 HIS A C 1
ATOM 1419 O O . HIS A 1 178 ? 21.448 -19.875 7.995 1.00 86.12 178 HIS A O 1
ATOM 1425 N N . ASP A 1 179 ? 20.749 -19.325 5.938 1.00 84.00 179 ASP A N 1
ATOM 1426 C CA . ASP A 1 179 ? 21.883 -18.432 5.645 1.00 84.00 179 ASP A CA 1
ATOM 1427 C C . ASP A 1 179 ? 21.908 -17.211 6.587 1.00 84.00 179 ASP A C 1
ATOM 1429 O O . ASP A 1 179 ? 22.974 -16.789 7.038 1.00 84.00 179 ASP A O 1
ATOM 1433 N N . VAL A 1 180 ? 20.735 -16.667 6.931 1.00 81.50 180 VAL A N 1
ATOM 1434 C CA . VAL A 1 180 ? 20.579 -15.543 7.873 1.00 81.50 180 VAL A CA 1
ATOM 1435 C C . VAL A 1 180 ? 20.976 -15.928 9.300 1.00 81.50 180 VAL A C 1
ATOM 1437 O O . VAL A 1 180 ? 21.490 -15.080 10.026 1.00 81.50 180 VAL A O 1
ATOM 1440 N N . ASP A 1 181 ? 20.784 -17.185 9.711 1.00 77.69 181 ASP A N 1
ATOM 1441 C CA . ASP A 1 181 ? 21.196 -17.665 11.038 1.00 77.69 181 ASP A CA 1
ATOM 1442 C C . ASP A 1 181 ? 22.725 -17.820 11.179 1.00 77.69 181 ASP A C 1
ATOM 1444 O O . ASP A 1 181 ? 23.245 -17.993 12.284 1.00 77.69 181 ASP A O 1
ATOM 1448 N N . GLY A 1 182 ? 23.468 -17.689 10.073 1.00 75.00 182 GLY A N 1
ATOM 1449 C CA . GLY A 1 182 ? 24.921 -17.568 10.084 1.00 75.00 182 GLY A CA 1
ATOM 1450 C C . GLY A 1 182 ? 25.402 -16.310 10.823 1.00 75.00 182 GLY A C 1
ATOM 1451 O O . GLY A 1 182 ? 24.785 -15.246 10.757 1.00 75.00 182 GLY A O 1
ATOM 1452 N N . CYS A 1 183 ? 26.543 -16.409 11.514 1.00 59.69 183 CYS A N 1
ATOM 1453 C CA . CYS A 1 183 ? 27.020 -15.385 12.455 1.00 59.69 183 CYS A CA 1
ATOM 1454 C C . CYS A 1 183 ? 27.136 -13.956 11.882 1.00 59.69 183 CYS A C 1
ATOM 1456 O O . CYS A 1 183 ? 26.861 -13.003 12.607 1.00 59.69 183 CYS A O 1
ATOM 1458 N N . GLU A 1 184 ? 27.527 -13.784 10.613 1.00 66.75 184 GLU A N 1
ATOM 1459 C CA . GLU A 1 184 ? 27.731 -12.451 10.012 1.00 66.75 184 GLU A CA 1
ATOM 1460 C C . GLU A 1 184 ? 26.432 -11.750 9.582 1.00 66.75 184 GLU A C 1
ATOM 1462 O O . GLU A 1 184 ? 26.344 -10.523 9.635 1.00 66.75 184 GLU A O 1
ATOM 1467 N N . LEU A 1 185 ? 25.414 -12.501 9.152 1.00 73.94 185 LEU A N 1
ATOM 1468 C CA . LEU A 1 185 ? 24.132 -11.939 8.705 1.00 73.94 185 LEU A CA 1
ATOM 1469 C C . LEU A 1 185 ? 23.157 -11.770 9.871 1.00 73.94 185 LEU A C 1
ATOM 1471 O O . LEU A 1 185 ? 22.388 -10.809 9.898 1.00 73.94 185 LEU A O 1
ATOM 1475 N N . LYS A 1 186 ? 23.244 -12.646 10.874 1.00 78.12 186 LYS A N 1
ATOM 1476 C CA . LYS A 1 186 ? 22.391 -12.622 12.062 1.00 78.12 186 LYS A CA 1
ATOM 1477 C C . LYS A 1 186 ? 22.482 -11.311 12.839 1.00 78.12 186 LYS A C 1
ATOM 1479 O O . LYS A 1 186 ? 21.454 -10.796 13.274 1.00 78.12 186 LYS A O 1
ATOM 1484 N N . SER A 1 187 ? 23.685 -10.754 12.997 1.00 80.06 187 SER A N 1
ATOM 1485 C CA . SER A 1 187 ? 23.886 -9.454 13.656 1.00 80.06 187 SER A CA 1
ATOM 1486 C C . SER A 1 187 ? 23.246 -8.321 12.853 1.00 80.06 187 SER A C 1
ATOM 1488 O O . SER A 1 187 ? 22.427 -7.585 13.393 1.00 80.06 187 SER A O 1
ATOM 1490 N N . ARG A 1 188 ? 23.504 -8.254 11.539 1.00 80.69 188 ARG A N 1
ATOM 1491 C CA . ARG A 1 188 ? 22.912 -7.244 10.641 1.00 80.69 188 ARG A CA 1
ATOM 1492 C C . ARG A 1 188 ? 21.383 -7.270 10.635 1.00 80.69 188 ARG A C 1
ATOM 1494 O O . ARG A 1 188 ? 20.759 -6.221 10.545 1.00 80.69 188 ARG A O 1
ATOM 1501 N N . PHE A 1 189 ? 20.775 -8.452 10.707 1.00 81.81 189 PHE A N 1
ATOM 1502 C CA . PHE A 1 189 ? 19.318 -8.592 10.720 1.00 81.81 189 PHE A CA 1
ATOM 1503 C C . PHE A 1 189 ? 18.711 -8.273 12.092 1.00 81.81 189 PHE A C 1
ATOM 1505 O O . PHE A 1 189 ? 17.627 -7.696 12.163 1.00 81.81 189 PHE A O 1
ATOM 1512 N N . LYS A 1 190 ? 19.406 -8.621 13.183 1.00 83.25 190 LYS A N 1
ATOM 1513 C CA . LYS A 1 190 ? 18.968 -8.326 14.553 1.00 83.25 190 LYS A CA 1
ATOM 1514 C C . LYS A 1 190 ? 19.065 -6.836 14.883 1.00 83.25 190 LYS A C 1
ATOM 1516 O O . LYS A 1 190 ? 18.153 -6.299 15.505 1.00 83.25 190 LYS A O 1
ATOM 1521 N N . ASP A 1 191 ? 20.141 -6.190 14.445 1.00 82.38 191 ASP A N 1
ATOM 1522 C CA . ASP A 1 191 ? 20.425 -4.778 14.713 1.00 82.38 191 ASP A CA 1
ATOM 1523 C C . ASP A 1 191 ? 19.748 -3.833 13.704 1.00 82.38 191 ASP A C 1
ATOM 1525 O O . ASP A 1 191 ? 19.956 -2.623 13.768 1.00 82.38 191 ASP A O 1
ATOM 1529 N N . PHE A 1 192 ? 18.927 -4.371 12.792 1.00 76.06 192 PHE A N 1
ATOM 1530 C CA . PHE A 1 192 ? 18.206 -3.606 11.778 1.00 76.06 192 PHE A CA 1
ATOM 1531 C C . PHE A 1 192 ? 17.296 -2.550 12.416 1.00 76.06 192 PHE A C 1
ATOM 1533 O O . PHE A 1 192 ? 16.369 -2.879 13.170 1.00 76.06 192 PHE A O 1
ATOM 1540 N N . LYS A 1 193 ? 17.518 -1.282 12.057 1.00 70.12 193 LYS A N 1
ATOM 1541 C CA . LYS A 1 193 ? 16.699 -0.150 12.507 1.00 70.12 193 LYS A CA 1
ATOM 1542 C C . LYS A 1 193 ? 15.905 0.424 11.351 1.00 70.12 193 LYS A C 1
ATOM 1544 O O . LYS A 1 193 ? 16.457 0.772 10.316 1.00 70.12 193 LYS A O 1
ATOM 1549 N N . VAL A 1 194 ? 14.596 0.565 11.537 1.00 62.75 194 VAL A N 1
ATOM 1550 C CA . VAL A 1 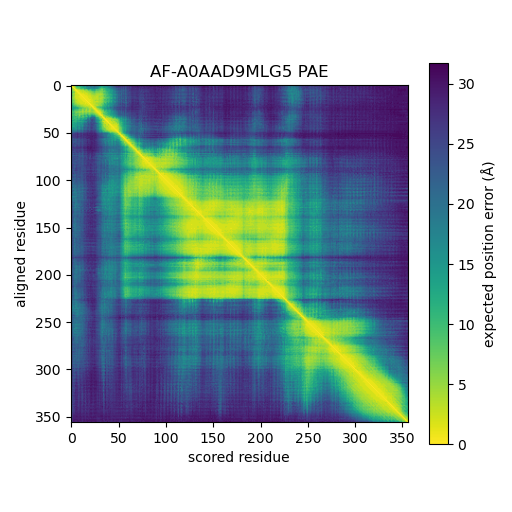194 ? 13.691 1.058 10.484 1.00 62.75 194 VAL A CA 1
ATOM 1551 C C . VAL A 1 194 ? 13.988 2.525 10.134 1.00 62.75 194 VAL A C 1
ATOM 1553 O O . VAL A 1 194 ? 13.681 2.974 9.031 1.00 62.75 194 VAL A O 1
ATOM 1556 N N . GLU A 1 195 ? 14.576 3.269 11.070 1.00 56.28 195 GLU A N 1
ATOM 1557 C CA . GLU A 1 195 ? 14.913 4.685 10.946 1.00 56.28 195 GLU A CA 1
ATOM 1558 C C . GLU A 1 195 ? 16.159 4.923 10.085 1.00 56.28 195 GLU A C 1
ATOM 1560 O O . GLU A 1 195 ? 16.190 5.875 9.302 1.00 56.28 195 GLU A O 1
ATOM 1565 N N . ASP A 1 196 ? 17.155 4.045 10.217 1.00 61.25 196 ASP A N 1
ATOM 1566 C CA . ASP A 1 196 ? 18.485 4.216 9.627 1.00 61.25 196 ASP A CA 1
ATOM 1567 C C . ASP A 1 196 ? 18.699 3.308 8.400 1.00 61.25 196 ASP A C 1
ATOM 1569 O O . ASP A 1 196 ? 19.401 3.684 7.458 1.00 61.25 196 ASP A O 1
ATOM 1573 N N . ASP A 1 197 ? 18.050 2.137 8.367 1.00 63.66 197 ASP A N 1
ATOM 1574 C CA . ASP A 1 197 ? 18.294 1.086 7.382 1.00 63.66 197 ASP A CA 1
ATOM 1575 C C . ASP A 1 197 ? 17.146 0.886 6.382 1.00 63.66 197 ASP A C 1
ATOM 1577 O O . ASP A 1 197 ? 15.959 1.121 6.624 1.00 63.66 197 ASP A O 1
ATOM 1581 N N . ARG A 1 198 ? 17.510 0.375 5.203 1.00 68.69 198 ARG A N 1
ATOM 1582 C CA . ARG A 1 198 ? 16.592 0.090 4.098 1.00 68.69 198 ARG A CA 1
ATOM 1583 C C . ARG A 1 198 ? 16.414 -1.411 3.916 1.00 68.69 198 ARG A C 1
ATOM 1585 O O . ARG A 1 198 ? 17.328 -2.099 3.462 1.00 68.69 198 ARG A O 1
ATOM 1592 N N . VAL A 1 199 ? 15.209 -1.909 4.209 1.00 75.12 199 VAL A N 1
ATOM 1593 C CA . VAL A 1 199 ? 14.870 -3.341 4.085 1.00 75.12 199 VAL A CA 1
ATOM 1594 C C . VAL A 1 199 ? 15.092 -3.865 2.663 1.00 75.12 199 VAL A C 1
ATOM 1596 O O . VAL A 1 199 ? 15.619 -4.953 2.473 1.00 75.12 199 VAL A O 1
ATOM 1599 N N . ASP A 1 200 ? 14.767 -3.070 1.644 1.00 74.00 200 ASP A N 1
ATOM 1600 C CA . ASP A 1 200 ? 14.945 -3.437 0.241 1.00 74.00 200 ASP A CA 1
ATOM 1601 C C . ASP A 1 200 ? 16.421 -3.582 -0.145 1.00 74.00 200 ASP A C 1
ATOM 1603 O O . ASP A 1 200 ? 16.763 -4.509 -0.878 1.00 74.00 200 ASP A O 1
ATOM 1607 N N . MET A 1 201 ? 17.298 -2.721 0.380 1.00 76.19 201 MET A N 1
ATOM 1608 C CA . MET A 1 201 ? 18.743 -2.827 0.155 1.00 76.19 201 MET A CA 1
ATOM 1609 C C . MET A 1 201 ? 19.323 -4.056 0.856 1.00 76.19 201 MET A C 1
ATOM 1611 O O . MET A 1 201 ? 20.022 -4.841 0.217 1.00 76.19 201 MET A O 1
ATOM 1615 N N . LEU A 1 202 ? 18.978 -4.267 2.130 1.00 79.75 202 LEU A N 1
ATOM 1616 C CA . LEU A 1 202 ? 19.442 -5.420 2.904 1.00 79.75 202 LEU A CA 1
ATOM 1617 C C . LEU A 1 202 ? 19.030 -6.744 2.241 1.00 79.75 202 LEU A C 1
ATOM 1619 O O . LEU A 1 202 ? 19.862 -7.625 2.017 1.00 79.75 202 LEU A O 1
ATOM 1623 N N . LEU A 1 203 ? 17.754 -6.874 1.865 1.00 81.00 203 LEU A N 1
ATOM 1624 C CA . LEU A 1 203 ? 17.254 -8.082 1.212 1.00 81.00 203 LEU A CA 1
ATOM 1625 C C . LEU A 1 203 ? 17.814 -8.245 -0.209 1.00 81.00 203 LEU A C 1
ATOM 1627 O O . LEU A 1 203 ? 18.025 -9.377 -0.642 1.00 81.00 203 LEU A O 1
ATOM 1631 N N . TYR A 1 204 ? 18.107 -7.157 -0.931 1.00 82.69 204 TYR A N 1
ATOM 1632 C CA . TYR A 1 204 ? 18.772 -7.237 -2.236 1.00 82.69 204 TYR A CA 1
ATOM 1633 C C . TYR A 1 204 ? 20.211 -7.752 -2.128 1.00 82.69 204 TYR A C 1
ATOM 1635 O O . TYR A 1 204 ? 20.635 -8.554 -2.961 1.00 82.69 204 TYR A O 1
ATOM 1643 N N . GLU A 1 205 ? 20.960 -7.341 -1.105 1.00 83.19 205 GLU A N 1
ATOM 1644 C CA . GLU A 1 205 ? 22.307 -7.866 -0.867 1.00 83.19 205 GLU A CA 1
ATOM 1645 C C . GLU A 1 205 ? 22.293 -9.371 -0.585 1.00 83.19 205 GLU A C 1
ATOM 1647 O O . GLU A 1 205 ? 23.161 -10.082 -1.088 1.00 83.19 205 GLU A O 1
ATOM 1652 N N . CYS A 1 206 ? 21.283 -9.855 0.144 1.00 82.50 206 CYS A N 1
ATOM 1653 C CA . CYS A 1 2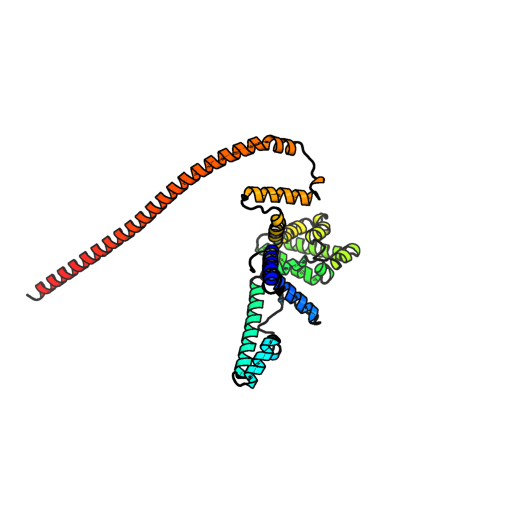06 ? 21.163 -11.263 0.525 1.00 82.50 206 CYS A CA 1
ATOM 1654 C C . CYS A 1 206 ? 20.581 -12.138 -0.600 1.00 82.50 206 CYS A C 1
ATOM 1656 O O . CYS A 1 206 ? 21.147 -13.169 -0.960 1.00 82.50 206 CYS A O 1
ATOM 1658 N N . MET A 1 207 ? 19.448 -11.728 -1.177 1.00 83.25 207 MET A N 1
ATOM 1659 C CA . MET A 1 207 ? 18.704 -12.516 -2.166 1.00 83.25 207 MET A CA 1
ATOM 1660 C C . MET A 1 207 ? 19.009 -12.108 -3.607 1.00 83.25 207 MET A C 1
ATOM 1662 O O . MET A 1 207 ? 19.059 -12.945 -4.499 1.00 83.25 207 MET A O 1
ATOM 1666 N N . GLY A 1 208 ? 19.176 -10.812 -3.861 1.00 80.19 208 GLY A N 1
ATOM 1667 C CA . GLY A 1 208 ? 19.278 -10.271 -5.215 1.00 80.19 208 GLY A CA 1
ATOM 1668 C C . GLY A 1 208 ? 20.639 -10.483 -5.874 1.00 80.19 208 GLY A C 1
ATOM 1669 O O . GLY A 1 208 ? 20.699 -10.670 -7.087 1.00 80.19 208 GLY A O 1
ATOM 1670 N N . ARG A 1 209 ? 21.727 -10.485 -5.092 1.00 83.00 209 ARG A N 1
ATOM 1671 C CA . ARG A 1 209 ? 23.084 -10.787 -5.591 1.00 83.00 209 ARG A CA 1
ATOM 1672 C C . ARG A 1 209 ? 23.336 -12.283 -5.778 1.00 83.00 209 ARG A C 1
ATOM 1674 O O . ARG A 1 209 ? 24.233 -12.663 -6.529 1.00 83.00 209 ARG A O 1
ATOM 1681 N N . ASN A 1 210 ? 22.560 -13.129 -5.108 1.00 83.12 210 ASN A N 1
ATOM 1682 C CA . ASN A 1 210 ? 22.754 -14.568 -5.116 1.00 83.12 210 ASN A CA 1
ATOM 1683 C C . ASN A 1 210 ? 21.803 -15.240 -6.116 1.00 83.12 210 ASN A C 1
ATOM 1685 O O . ASN A 1 210 ? 20.590 -15.267 -5.918 1.00 83.12 210 ASN A O 1
ATOM 1689 N N . LYS A 1 211 ? 22.361 -15.853 -7.169 1.00 84.75 211 LYS A N 1
ATOM 1690 C CA . LYS A 1 211 ? 21.578 -16.562 -8.200 1.00 84.75 211 LYS A CA 1
ATOM 1691 C C . LYS A 1 211 ? 20.682 -17.665 -7.629 1.00 84.75 211 LYS A C 1
ATOM 1693 O O . LYS A 1 211 ? 19.644 -17.954 -8.214 1.00 84.75 211 LYS A O 1
ATOM 1698 N N . LYS A 1 212 ? 21.039 -18.244 -6.474 1.00 86.31 212 LYS A N 1
ATOM 1699 C CA . LYS A 1 212 ? 20.219 -19.255 -5.788 1.00 86.31 212 LYS A CA 1
ATOM 1700 C C . LYS A 1 212 ? 18.810 -18.744 -5.464 1.00 86.31 212 LYS A C 1
ATOM 1702 O O . LYS A 1 212 ? 17.850 -19.498 -5.561 1.00 86.31 212 LYS A O 1
ATOM 1707 N N . PHE A 1 213 ? 18.673 -17.457 -5.142 1.00 87.94 213 PHE A N 1
ATOM 1708 C CA . PHE A 1 213 ? 17.408 -16.852 -4.723 1.00 87.94 213 PHE A CA 1
ATOM 1709 C C . PHE A 1 213 ? 16.738 -16.022 -5.825 1.00 87.94 213 PHE A C 1
ATOM 1711 O O . PHE A 1 213 ? 15.801 -15.283 -5.541 1.00 87.94 213 PHE A O 1
ATOM 1718 N N . GLU A 1 214 ? 17.155 -16.137 -7.090 1.00 88.69 214 GLU A N 1
ATOM 1719 C CA . GLU A 1 214 ? 16.658 -15.284 -8.180 1.00 88.69 214 GLU A CA 1
ATOM 1720 C C . GLU A 1 214 ? 15.129 -15.361 -8.354 1.00 88.69 214 GLU A C 1
ATOM 1722 O O . GLU A 1 214 ? 14.447 -14.331 -8.437 1.00 88.69 214 GLU A O 1
ATOM 1727 N N . LYS A 1 215 ? 14.570 -16.581 -8.349 1.00 88.25 215 LYS A N 1
ATOM 1728 C CA . LYS A 1 215 ? 13.116 -16.800 -8.431 1.00 88.25 215 LYS A CA 1
ATOM 1729 C C . LYS A 1 215 ? 12.379 -16.148 -7.257 1.00 88.25 215 LYS A C 1
ATOM 1731 O O . LYS A 1 215 ? 11.386 -15.452 -7.475 1.00 88.25 215 LYS A O 1
ATOM 1736 N N . LEU A 1 216 ? 12.890 -16.334 -6.037 1.00 89.69 216 LEU A N 1
ATOM 1737 C CA . LEU A 1 216 ? 12.337 -15.753 -4.813 1.00 89.69 216 LEU A CA 1
ATOM 1738 C C . LE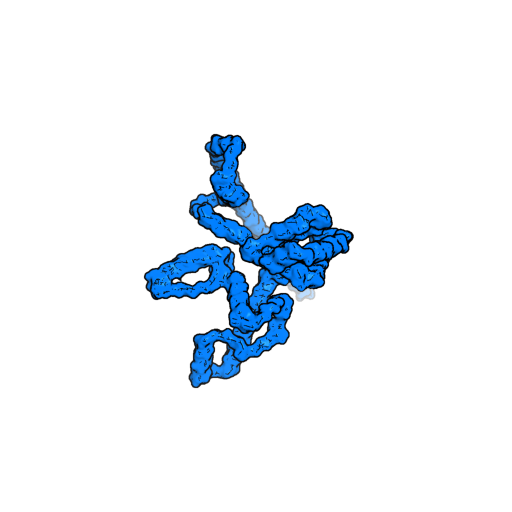U A 1 216 ? 12.417 -14.224 -4.843 1.00 89.69 216 LEU A C 1
ATOM 1740 O O . LEU A 1 216 ? 11.415 -13.547 -4.619 1.00 89.69 216 LEU A O 1
ATOM 1744 N N . TRP A 1 217 ? 13.569 -13.670 -5.222 1.00 90.75 217 TRP A N 1
ATOM 1745 C CA . TRP A 1 217 ? 13.785 -12.233 -5.326 1.00 90.75 217 TRP A CA 1
ATOM 1746 C C . TRP A 1 217 ? 12.845 -11.575 -6.336 1.00 90.75 217 TRP A C 1
ATOM 1748 O O . TRP A 1 217 ? 12.352 -10.476 -6.096 1.00 90.75 217 TRP A O 1
ATOM 1758 N N . ARG A 1 218 ? 12.527 -12.240 -7.453 1.00 88.19 218 ARG A N 1
ATOM 1759 C CA . ARG A 1 218 ? 11.544 -11.734 -8.424 1.00 88.19 218 ARG A CA 1
ATOM 1760 C C . ARG A 1 218 ? 10.158 -11.549 -7.800 1.00 88.19 218 ARG A C 1
ATOM 1762 O O . ARG A 1 218 ? 9.464 -10.593 -8.147 1.00 88.19 218 ARG A O 1
ATOM 1769 N N . VAL A 1 219 ? 9.756 -12.437 -6.891 1.00 87.75 219 VAL A N 1
ATOM 1770 C CA . VAL A 1 219 ? 8.489 -12.330 -6.152 1.00 87.75 219 VAL A CA 1
ATOM 1771 C C . VAL A 1 219 ? 8.593 -11.261 -5.065 1.00 87.75 219 VAL A C 1
ATOM 1773 O O . VAL A 1 219 ? 7.768 -10.348 -5.036 1.00 87.75 219 VAL A O 1
ATOM 1776 N N . VAL A 1 220 ? 9.643 -11.308 -4.241 1.00 84.56 220 VAL A N 1
ATOM 1777 C CA . VAL A 1 220 ? 9.890 -10.341 -3.158 1.00 84.56 220 VAL A CA 1
ATOM 1778 C C . VAL A 1 220 ? 9.966 -8.915 -3.698 1.00 84.56 220 VAL A C 1
ATOM 1780 O O . VAL A 1 220 ? 9.345 -8.021 -3.140 1.00 84.56 220 VAL A O 1
ATOM 1783 N N . ARG A 1 221 ? 10.616 -8.690 -4.844 1.00 83.06 221 ARG A N 1
ATOM 1784 C CA . ARG A 1 221 ? 10.668 -7.378 -5.502 1.00 83.06 221 ARG A CA 1
ATOM 1785 C C . ARG A 1 221 ? 9.277 -6.849 -5.842 1.00 83.06 221 ARG A C 1
ATOM 1787 O O . ARG A 1 221 ? 9.001 -5.684 -5.592 1.00 83.06 221 ARG A O 1
ATOM 1794 N N . LYS A 1 222 ? 8.391 -7.682 -6.401 1.00 81.69 222 LYS A N 1
ATOM 1795 C CA . LYS A 1 222 ? 7.007 -7.269 -6.701 1.00 81.69 222 LYS A CA 1
ATOM 1796 C C . LYS A 1 222 ? 6.264 -6.888 -5.426 1.00 81.69 222 LYS A C 1
ATOM 1798 O O . LYS A 1 222 ? 5.539 -5.905 -5.425 1.00 81.69 222 LYS A O 1
ATOM 1803 N N . VAL A 1 223 ? 6.473 -7.661 -4.365 1.00 76.50 223 VAL A N 1
ATOM 1804 C CA . VAL A 1 223 ? 5.866 -7.461 -3.050 1.00 76.50 223 VAL A CA 1
ATOM 1805 C C . VAL A 1 223 ? 6.374 -6.169 -2.391 1.00 76.50 223 VAL A C 1
ATOM 1807 O O . VAL A 1 223 ? 5.561 -5.366 -1.958 1.00 76.50 223 VAL A O 1
ATOM 1810 N N . LEU A 1 224 ? 7.681 -5.891 -2.426 1.00 72.00 224 LEU A N 1
ATOM 1811 C CA . LEU A 1 224 ? 8.287 -4.644 -1.927 1.00 72.00 224 LEU A CA 1
ATOM 1812 C C . LEU A 1 224 ? 7.873 -3.396 -2.730 1.00 72.00 224 LEU A C 1
ATOM 1814 O O . LEU A 1 224 ? 7.956 -2.279 -2.225 1.00 72.00 224 LEU A O 1
ATOM 1818 N N . LEU A 1 225 ? 7.422 -3.572 -3.977 1.00 69.88 225 LEU A N 1
ATOM 1819 C CA . LEU A 1 225 ? 6.863 -2.500 -4.808 1.00 69.88 225 LEU A CA 1
ATOM 1820 C C . LEU A 1 225 ? 5.382 -2.222 -4.516 1.00 69.88 225 LEU A C 1
ATOM 1822 O O . LEU A 1 225 ? 4.858 -1.201 -4.967 1.00 69.88 225 LEU A O 1
ATOM 1826 N N . VAL A 1 226 ? 4.695 -3.098 -3.774 1.00 63.25 226 VAL A N 1
ATOM 1827 C CA . VAL A 1 226 ? 3.332 -2.828 -3.310 1.00 63.25 226 VAL A CA 1
ATOM 1828 C C . VAL A 1 226 ? 3.423 -1.713 -2.271 1.00 63.25 226 VAL A C 1
ATOM 1830 O O . VAL A 1 226 ? 3.824 -1.927 -1.134 1.00 63.25 226 VAL A O 1
ATOM 1833 N N . SER A 1 227 ? 3.108 -0.490 -2.701 1.00 47.94 227 SER A N 1
ATOM 1834 C CA . SER A 1 227 ? 3.188 0.728 -1.891 1.00 47.94 227 SER A CA 1
ATOM 1835 C C . SER A 1 227 ? 2.564 0.541 -0.500 1.00 47.94 227 SER A C 1
ATOM 1837 O O . SER A 1 227 ? 1.368 0.286 -0.373 1.00 47.94 227 SER A O 1
ATOM 1839 N N . HIS A 1 228 ? 3.370 0.734 0.548 1.00 55.16 228 HIS A N 1
ATOM 1840 C CA . HIS A 1 228 ? 2.938 0.693 1.952 1.00 55.16 228 HIS A CA 1
ATOM 1841 C C . HIS A 1 228 ? 2.351 2.006 2.475 1.00 55.16 228 HIS A C 1
ATOM 1843 O O . HIS A 1 228 ? 2.240 2.215 3.680 1.00 55.16 228 HIS A O 1
ATOM 1849 N N . GLY A 1 229 ? 1.955 2.902 1.579 1.00 49.44 229 GLY A N 1
ATOM 1850 C CA . GLY A 1 229 ? 1.383 4.186 1.942 1.00 49.44 229 GLY A CA 1
ATOM 1851 C C . GLY A 1 229 ? 1.904 5.307 1.064 1.00 49.44 229 GLY A C 1
ATOM 1852 O O . GLY A 1 229 ? 2.934 5.204 0.396 1.00 49.44 229 GLY A O 1
ATOM 1853 N N . GLN A 1 230 ? 1.179 6.419 1.103 1.00 47.66 230 GLN A N 1
ATOM 1854 C CA . GLN A 1 230 ? 1.497 7.626 0.349 1.00 47.66 230 GLN A CA 1
ATOM 1855 C C . GLN A 1 230 ? 2.778 8.321 0.843 1.00 47.66 230 GLN A C 1
ATOM 1857 O O . GLN A 1 230 ? 3.191 9.290 0.231 1.00 47.66 230 GLN A O 1
ATOM 1862 N N . ALA A 1 231 ? 3.477 7.821 1.870 1.00 46.72 231 ALA A N 1
ATOM 1863 C CA . ALA A 1 231 ? 4.647 8.463 2.479 1.00 46.72 231 ALA A CA 1
ATOM 1864 C C . ALA A 1 231 ? 5.788 8.809 1.496 1.00 46.72 231 ALA A C 1
ATOM 1866 O O . ALA A 1 231 ? 6.460 9.823 1.663 1.00 46.72 231 ALA A O 1
ATOM 1867 N N . SER A 1 232 ? 6.032 8.007 0.453 1.00 41.16 232 SER A N 1
ATOM 1868 C CA . SER A 1 232 ? 7.022 8.358 -0.585 1.00 41.16 232 SER A CA 1
ATOM 1869 C C . SER A 1 232 ? 6.521 9.453 -1.535 1.00 41.16 232 SER A C 1
ATOM 1871 O O . SER A 1 232 ? 7.303 10.308 -1.943 1.00 41.16 232 SER A O 1
ATOM 1873 N N . VAL A 1 233 ? 5.221 9.471 -1.834 1.00 47.41 233 VAL A N 1
ATOM 1874 C CA . VAL A 1 233 ? 4.570 10.531 -2.620 1.00 47.41 233 VAL A CA 1
ATOM 1875 C C . VAL A 1 233 ? 4.488 11.827 -1.793 1.00 47.41 233 VAL A C 1
ATOM 1877 O O . VAL A 1 233 ? 4.802 12.903 -2.287 1.00 47.41 233 VAL A O 1
ATOM 1880 N N . GLU A 1 234 ? 4.199 11.720 -0.494 1.00 46.31 234 GLU A N 1
ATOM 1881 C CA . GLU A 1 234 ? 4.161 12.806 0.493 1.00 46.31 234 GLU A CA 1
ATOM 1882 C C . GLU A 1 234 ? 5.542 13.387 0.810 1.00 46.31 234 GLU A C 1
ATOM 1884 O O . GLU A 1 234 ? 5.679 14.607 0.916 1.00 46.31 234 GLU A O 1
ATOM 1889 N N . ARG A 1 235 ? 6.596 12.561 0.862 1.00 53.22 235 ARG A N 1
ATOM 1890 C CA . ARG A 1 235 ? 7.983 13.056 0.844 1.00 53.22 235 ARG A CA 1
ATOM 1891 C C . ARG A 1 235 ? 8.274 13.828 -0.439 1.00 53.22 235 ARG A C 1
ATOM 1893 O O . ARG A 1 235 ? 8.885 14.888 -0.362 1.00 53.22 235 ARG A O 1
ATOM 1900 N N . GLY A 1 236 ? 7.785 13.350 -1.585 1.00 49.66 236 GLY A N 1
ATOM 1901 C CA . GLY A 1 236 ? 7.839 14.073 -2.857 1.00 49.66 236 GLY A CA 1
ATOM 1902 C C . GLY A 1 236 ? 7.185 15.456 -2.780 1.00 49.66 236 GLY A C 1
ATOM 1903 O O . GLY A 1 236 ? 7.790 16.427 -3.216 1.00 49.66 236 GLY A O 1
ATOM 1904 N N . TYR A 1 237 ? 6.016 15.582 -2.143 1.00 49.25 237 TYR A N 1
ATOM 1905 C CA . TYR A 1 237 ? 5.375 16.882 -1.895 1.00 49.25 237 TYR A CA 1
ATOM 1906 C C . TYR A 1 237 ? 6.181 17.780 -0.938 1.00 49.25 237 TYR A C 1
ATOM 1908 O O . TYR A 1 237 ? 6.283 18.983 -1.163 1.00 49.25 237 TYR A O 1
ATOM 1916 N N . SER A 1 238 ? 6.809 17.219 0.101 1.00 53.38 238 SER A N 1
ATOM 1917 C CA . SER A 1 238 ? 7.676 17.979 1.017 1.00 53.38 238 SER A CA 1
ATOM 1918 C C . SER A 1 238 ? 8.965 18.472 0.349 1.00 53.38 238 SER A C 1
ATOM 1920 O O . SER A 1 238 ? 9.394 19.594 0.610 1.00 53.38 238 SER A O 1
ATOM 1922 N N . LEU A 1 239 ? 9.569 17.662 -0.524 1.00 52.09 239 LEU A N 1
ATOM 1923 C CA . LEU A 1 239 ? 10.707 18.064 -1.357 1.00 52.09 239 LEU A CA 1
ATOM 1924 C C . LEU A 1 239 ? 10.285 19.127 -2.381 1.00 52.09 239 LEU A C 1
ATOM 1926 O O . LEU A 1 239 ? 11.003 20.103 -2.591 1.00 52.09 239 LEU A O 1
ATOM 1930 N N . ASN A 1 240 ? 9.079 18.997 -2.943 1.00 53.56 240 ASN A N 1
ATOM 1931 C CA . ASN A 1 240 ? 8.533 19.956 -3.901 1.00 53.56 240 ASN A CA 1
ATOM 1932 C C . ASN A 1 240 ? 8.242 21.330 -3.299 1.00 53.56 240 ASN A C 1
ATOM 1934 O O . ASN A 1 240 ? 8.198 22.306 -4.043 1.00 53.56 240 ASN A O 1
ATOM 1938 N N . ARG A 1 241 ? 8.114 21.442 -1.974 1.00 58.97 241 ARG A N 1
ATOM 1939 C CA . ARG A 1 241 ? 7.943 22.728 -1.286 1.00 58.97 241 ARG A CA 1
ATOM 1940 C C . ARG A 1 241 ? 9.088 23.707 -1.568 1.00 58.97 241 ARG A C 1
ATOM 1942 O O . ARG A 1 241 ? 8.876 24.911 -1.561 1.00 58.97 241 ARG A O 1
ATOM 1949 N N . GLN A 1 242 ? 10.296 23.201 -1.830 1.00 54.62 242 GLN A N 1
ATOM 1950 C CA . GLN A 1 242 ? 11.447 24.032 -2.205 1.00 54.62 242 GLN A CA 1
ATOM 1951 C C . GLN A 1 242 ? 11.407 24.475 -3.678 1.00 54.62 242 GLN A C 1
ATOM 1953 O O . GLN A 1 242 ? 12.044 25.460 -4.042 1.00 54.62 242 GLN A O 1
ATOM 1958 N N . THR A 1 243 ? 10.655 23.766 -4.525 1.00 53.84 243 THR A N 1
ATOM 1959 C CA . THR A 1 243 ? 10.449 24.107 -5.943 1.00 53.84 243 THR A CA 1
ATOM 1960 C C . THR A 1 243 ? 9.160 24.863 -6.218 1.00 53.84 243 THR A C 1
ATOM 1962 O O . THR A 1 243 ? 9.011 25.405 -7.309 1.00 53.84 243 THR A O 1
ATOM 1965 N N . GLU A 1 244 ? 8.226 24.884 -5.269 1.00 57.22 244 GLU A N 1
ATOM 1966 C CA . GLU A 1 244 ? 6.899 25.464 -5.430 1.00 57.22 244 GLU A CA 1
ATOM 1967 C C . GLU A 1 244 ? 6.991 26.994 -5.499 1.00 57.22 244 GLU A C 1
ATOM 1969 O O . GLU A 1 244 ? 7.109 27.686 -4.491 1.00 57.22 244 GLU A O 1
ATOM 1974 N N . LYS A 1 245 ? 6.986 27.526 -6.723 1.00 59.84 245 LYS A N 1
ATOM 1975 C CA . LYS A 1 245 ? 6.696 28.931 -7.006 1.00 59.84 245 LYS A CA 1
ATOM 1976 C C . LYS A 1 245 ? 5.246 29.058 -7.464 1.00 59.84 245 LYS A C 1
ATOM 1978 O O . LYS A 1 245 ? 4.738 28.176 -8.159 1.00 59.84 245 LYS A O 1
ATOM 1983 N N . ASP A 1 246 ? 4.603 30.166 -7.109 1.00 56.88 246 ASP A N 1
ATOM 1984 C CA . ASP A 1 246 ? 3.249 30.470 -7.571 1.00 56.88 246 ASP A CA 1
ATOM 1985 C C . ASP A 1 246 ? 3.189 30.464 -9.110 1.00 56.88 246 ASP A C 1
ATOM 1987 O O . ASP A 1 246 ? 4.115 30.924 -9.783 1.00 56.88 246 ASP A O 1
ATOM 1991 N N . ASN A 1 247 ? 2.081 29.964 -9.670 1.00 62.41 247 ASN A N 1
ATOM 1992 C CA . ASN A 1 247 ? 1.786 29.975 -11.111 1.00 62.41 247 ASN A CA 1
ATOM 1993 C C . ASN A 1 247 ? 2.696 29.089 -12.001 1.00 62.41 247 ASN A C 1
ATOM 1995 O O . ASN A 1 247 ? 2.986 29.431 -13.150 1.00 62.41 247 ASN A O 1
ATOM 1999 N N . MET A 1 248 ? 3.142 27.931 -11.503 1.00 70.81 248 MET A N 1
ATOM 2000 C CA . MET A 1 248 ? 3.813 26.919 -12.332 1.00 70.81 248 MET A CA 1
ATOM 2001 C C . MET A 1 248 ? 2.819 25.989 -13.034 1.00 70.81 248 MET A C 1
ATOM 2003 O O . MET A 1 248 ? 1.812 25.575 -12.461 1.00 70.81 248 MET A O 1
ATOM 2007 N N . SER A 1 249 ? 3.135 25.608 -14.275 1.00 75.19 249 SER A N 1
ATOM 2008 C CA . SER A 1 249 ? 2.396 24.556 -14.979 1.00 75.19 249 SER A CA 1
ATOM 2009 C C . SER A 1 249 ? 2.815 23.164 -14.495 1.00 75.19 249 SER A C 1
ATOM 2011 O O . SER A 1 249 ? 3.953 22.957 -14.067 1.00 75.19 249 SER A O 1
ATOM 2013 N N . GLU A 1 250 ? 1.914 22.186 -14.614 1.00 73.62 250 GLU A N 1
ATOM 2014 C CA . GLU A 1 250 ? 2.166 20.784 -14.246 1.00 73.62 250 GLU A CA 1
ATOM 2015 C C . GLU A 1 250 ? 3.436 20.227 -14.908 1.00 73.62 250 GLU A C 1
ATOM 2017 O O . GLU A 1 250 ? 4.260 19.593 -14.251 1.00 73.62 250 GLU A O 1
ATOM 2022 N N . GLY A 1 251 ? 3.651 20.535 -16.192 1.00 75.88 251 GLY A N 1
ATOM 2023 C CA . GLY A 1 251 ? 4.834 20.082 -16.926 1.00 75.88 251 GLY A CA 1
ATOM 2024 C C . GLY A 1 251 ? 6.149 20.601 -16.337 1.00 75.88 251 GLY A C 1
ATOM 2025 O O . GLY A 1 251 ? 7.135 19.867 -16.292 1.00 75.88 251 GLY A O 1
ATOM 2026 N N . VAL A 1 252 ? 6.161 21.836 -15.826 1.00 78.69 252 VAL A N 1
ATOM 2027 C CA . VAL A 1 252 ? 7.340 22.412 -15.162 1.00 78.69 252 VAL A CA 1
ATOM 2028 C C . VAL A 1 252 ? 7.609 21.710 -13.832 1.00 78.69 252 VAL A C 1
ATOM 2030 O O . VAL A 1 252 ? 8.762 21.415 -13.525 1.00 78.69 252 VAL A O 1
ATOM 2033 N N . ILE A 1 253 ? 6.562 21.374 -13.076 1.00 74.81 253 ILE A N 1
ATOM 2034 C CA . ILE A 1 253 ? 6.688 20.643 -11.807 1.00 74.81 253 ILE A CA 1
ATOM 2035 C C . ILE A 1 253 ? 7.286 19.251 -12.043 1.00 74.81 253 ILE A C 1
ATOM 2037 O O . ILE A 1 253 ? 8.228 18.859 -11.355 1.00 74.81 253 ILE A O 1
ATOM 2041 N N . VAL A 1 254 ? 6.786 18.519 -13.044 1.00 79.00 254 VAL A N 1
ATOM 2042 C CA . VAL A 1 254 ? 7.304 17.188 -13.400 1.00 79.00 254 VAL A CA 1
ATOM 2043 C C . VAL A 1 254 ? 8.773 17.264 -13.824 1.00 79.00 254 VAL A C 1
ATOM 2045 O O . VAL A 1 254 ? 9.586 16.470 -13.350 1.00 79.00 254 VAL A O 1
ATOM 2048 N N . ALA A 1 255 ? 9.137 18.242 -14.658 1.00 79.56 255 ALA A N 1
ATOM 2049 C CA . ALA A 1 255 ? 10.514 18.423 -15.114 1.00 79.56 255 ALA A CA 1
ATOM 2050 C C . ALA A 1 255 ? 11.472 18.785 -13.963 1.00 79.56 255 ALA A C 1
ATOM 2052 O O . ALA A 1 255 ? 12.540 18.187 -13.835 1.00 79.56 255 ALA A O 1
ATOM 2053 N N . LEU A 1 256 ? 11.085 19.715 -13.081 1.00 78.38 256 LEU A N 1
ATOM 2054 C CA . LEU A 1 256 ? 11.883 20.078 -11.903 1.00 78.38 256 LEU A CA 1
ATOM 2055 C C . LEU A 1 256 ? 12.070 18.890 -10.956 1.00 78.38 256 LEU A C 1
ATOM 2057 O O . LEU A 1 256 ? 13.166 18.689 -10.431 1.00 78.38 256 LEU A O 1
ATOM 2061 N N . ARG A 1 257 ? 11.032 18.064 -10.777 1.00 78.81 257 ARG A N 1
ATOM 2062 C CA . ARG A 1 257 ? 11.124 16.856 -9.952 1.00 78.81 257 ARG A CA 1
ATOM 2063 C C . ARG A 1 257 ? 12.153 15.876 -10.506 1.00 78.81 257 ARG A C 1
ATOM 2065 O O . ARG A 1 257 ? 12.989 15.402 -9.743 1.00 78.81 257 ARG A O 1
ATOM 2072 N N . GLN A 1 258 ? 12.124 15.622 -11.814 1.00 81.94 258 GLN A N 1
ATOM 2073 C CA . GLN A 1 258 ? 13.089 14.745 -12.486 1.00 81.94 258 GLN A CA 1
ATOM 2074 C C . GLN A 1 258 ? 14.530 15.237 -12.305 1.00 81.94 258 GLN A C 1
ATOM 2076 O O . GLN A 1 258 ? 15.423 14.437 -12.033 1.00 81.94 258 GLN A O 1
ATOM 2081 N N . ILE A 1 259 ? 14.751 16.552 -12.401 1.00 81.56 259 ILE A N 1
ATOM 2082 C CA . ILE A 1 259 ? 16.069 17.165 -12.189 1.00 81.56 259 ILE A CA 1
ATOM 2083 C C . ILE A 1 259 ? 16.541 16.962 -10.743 1.00 81.56 259 ILE A C 1
ATOM 2085 O O . ILE A 1 259 ? 17.678 16.552 -10.518 1.00 81.56 259 ILE A O 1
ATOM 2089 N N . ILE A 1 260 ? 15.673 17.203 -9.757 1.00 78.19 260 ILE A N 1
ATOM 2090 C CA . ILE A 1 260 ? 16.017 17.023 -8.340 1.00 78.19 260 ILE A CA 1
ATOM 2091 C C . ILE A 1 260 ? 16.299 15.559 -8.016 1.00 78.19 260 ILE A C 1
ATOM 2093 O O . ILE A 1 260 ? 17.274 15.272 -7.326 1.00 78.19 260 ILE A O 1
ATOM 2097 N N . ASP A 1 261 ? 15.485 14.631 -8.519 1.00 78.44 261 ASP A N 1
ATOM 2098 C CA . ASP A 1 261 ? 15.708 13.199 -8.308 1.00 78.44 261 ASP A CA 1
ATOM 2099 C C . ASP A 1 261 ? 17.051 12.751 -8.891 1.00 78.44 261 ASP A C 1
ATOM 2101 O O . ASP A 1 261 ? 17.783 11.993 -8.253 1.00 78.44 261 ASP A O 1
ATOM 2105 N N . TYR A 1 262 ? 17.425 13.291 -10.051 1.00 81.94 262 TYR A N 1
ATOM 2106 C CA . TYR A 1 262 ? 18.742 13.063 -10.630 1.00 81.94 262 TYR A CA 1
ATOM 2107 C C . TYR A 1 262 ? 19.873 13.658 -9.773 1.00 81.94 262 TYR A C 1
ATOM 2109 O O . TYR A 1 262 ? 20.878 12.992 -9.536 1.00 81.94 262 TYR A O 1
ATOM 2117 N N . PHE A 1 263 ? 19.717 14.869 -9.228 1.00 81.31 263 PHE A N 1
ATOM 2118 C CA . PHE A 1 263 ? 20.722 15.460 -8.332 1.00 81.31 263 PHE A CA 1
ATOM 2119 C C . PHE A 1 263 ? 20.910 14.665 -7.039 1.00 81.31 263 PHE A C 1
ATOM 2121 O O . PHE A 1 263 ? 22.041 14.525 -6.570 1.00 81.31 263 PHE A O 1
ATOM 2128 N N . VAL A 1 264 ? 19.824 14.136 -6.472 1.00 76.94 264 VAL A N 1
ATOM 2129 C CA . VAL A 1 264 ? 19.880 13.254 -5.299 1.00 76.94 264 VAL A CA 1
ATOM 2130 C C . VAL A 1 264 ? 20.621 11.964 -5.643 1.00 76.94 264 VAL A C 1
ATOM 2132 O O . VAL A 1 264 ? 21.501 11.558 -4.888 1.00 76.94 264 VAL A O 1
ATOM 2135 N N . LEU A 1 265 ? 20.322 11.361 -6.798 1.00 78.19 265 LEU A N 1
ATOM 2136 C CA . LEU A 1 265 ? 20.990 10.147 -7.274 1.00 78.19 265 LEU A CA 1
ATOM 2137 C C . LEU A 1 265 ? 22.505 10.344 -7.442 1.00 78.19 265 LEU A C 1
ATOM 2139 O O . LEU A 1 265 ? 23.288 9.494 -7.028 1.00 78.19 265 LEU A O 1
ATOM 2143 N N . VAL A 1 266 ? 22.915 11.468 -8.030 1.00 82.56 266 VAL A N 1
ATOM 2144 C CA . VAL A 1 266 ? 24.323 11.791 -8.316 1.00 82.56 266 VAL A CA 1
ATOM 2145 C C . VAL A 1 266 ? 25.062 12.323 -7.070 1.00 82.56 266 VAL A C 1
ATOM 2147 O O . VAL A 1 266 ? 26.287 12.459 -7.050 1.00 82.56 266 VAL A O 1
ATOM 2150 N N . GLY A 1 267 ? 24.340 12.572 -5.973 1.00 80.25 267 GLY A N 1
ATOM 2151 C CA . GLY A 1 267 ? 24.918 13.021 -4.707 1.00 80.25 267 GLY A CA 1
ATOM 2152 C C . GLY A 1 267 ? 25.341 14.493 -4.718 1.00 80.25 267 GLY A C 1
ATOM 2153 O O . GLY A 1 267 ? 26.328 14.848 -4.066 1.00 80.25 267 GLY A O 1
ATOM 2154 N N . GLY A 1 268 ? 24.612 15.329 -5.467 1.00 80.12 268 GLY A N 1
ATOM 2155 C CA . GLY A 1 268 ? 24.753 16.786 -5.503 1.00 80.12 268 GLY A CA 1
ATOM 2156 C C . GLY A 1 268 ? 24.893 17.372 -6.912 1.00 80.12 268 GLY A C 1
ATOM 2157 O O . GLY A 1 268 ? 25.400 16.733 -7.828 1.00 80.12 268 GLY A O 1
ATOM 2158 N N . MET A 1 269 ? 24.496 18.641 -7.068 1.00 76.25 269 MET A N 1
ATOM 2159 C CA . MET A 1 269 ? 24.533 19.371 -8.349 1.00 76.25 269 MET A CA 1
ATOM 2160 C C . MET A 1 269 ? 25.945 19.468 -8.952 1.00 76.25 269 MET A C 1
ATOM 2162 O O . MET A 1 269 ? 26.100 19.437 -10.166 1.00 76.25 269 MET A O 1
ATOM 2166 N N . LEU A 1 270 ? 26.982 19.564 -8.113 1.00 81.62 270 LEU A N 1
ATOM 2167 C CA . LEU A 1 270 ? 28.374 19.720 -8.558 1.00 81.62 270 LEU A CA 1
ATOM 2168 C C . LEU A 1 270 ? 28.989 18.437 -9.131 1.00 81.62 270 LEU A C 1
ATOM 2170 O O . LEU A 1 270 ? 30.051 18.494 -9.738 1.00 81.62 270 LEU A O 1
ATOM 2174 N N . LYS A 1 271 ? 28.341 17.288 -8.920 1.00 82.62 271 LYS A N 1
ATOM 2175 C CA . LYS A 1 271 ? 28.794 15.980 -9.410 1.00 82.62 271 LYS A CA 1
ATOM 2176 C C . LYS A 1 271 ? 28.106 15.572 -10.714 1.00 82.62 271 LYS A C 1
ATOM 2178 O O . LYS A 1 271 ? 28.295 14.457 -11.181 1.00 82.62 271 LYS A O 1
ATOM 2183 N N . VAL A 1 272 ? 27.276 16.450 -11.275 1.00 84.31 272 VAL A N 1
ATOM 2184 C CA . VAL A 1 272 ? 26.576 16.196 -12.532 1.00 84.31 272 VAL A CA 1
ATOM 2185 C C . VAL A 1 272 ? 27.533 16.388 -13.699 1.00 84.31 272 VAL A C 1
ATOM 2187 O O . VAL A 1 272 ? 28.002 17.497 -13.951 1.00 84.31 272 VAL A O 1
ATOM 2190 N N . ASP A 1 273 ? 27.770 15.309 -14.438 1.00 83.56 273 ASP A N 1
ATOM 2191 C CA . ASP A 1 273 ? 28.587 15.348 -15.645 1.00 83.56 273 ASP A CA 1
ATOM 2192 C C . ASP A 1 273 ? 27.913 16.180 -16.745 1.00 83.56 273 ASP A C 1
ATOM 2194 O O . ASP A 1 273 ? 26.761 15.949 -17.128 1.00 83.56 273 ASP A O 1
ATOM 2198 N N . ILE A 1 274 ? 28.650 17.152 -17.285 1.00 86.31 274 ILE A N 1
ATOM 2199 C CA . ILE A 1 274 ? 28.186 17.982 -18.400 1.00 86.31 274 ILE A CA 1
ATOM 2200 C C . ILE A 1 274 ? 28.426 17.216 -19.702 1.00 86.31 274 ILE A C 1
ATOM 2202 O O . ILE A 1 274 ? 29.517 17.252 -20.275 1.00 86.31 274 ILE A O 1
ATOM 2206 N N . THR A 1 275 ? 27.399 16.512 -20.179 1.00 90.12 275 THR A N 1
ATOM 2207 C CA . THR A 1 275 ? 27.478 15.768 -21.442 1.00 90.12 275 THR A CA 1
ATOM 2208 C C . THR A 1 275 ? 27.268 16.670 -22.661 1.00 90.12 275 THR A C 1
ATOM 2210 O O . THR A 1 275 ? 26.680 17.755 -22.587 1.00 90.12 275 THR A O 1
ATOM 2213 N N . LYS A 1 276 ? 27.722 16.207 -23.834 1.00 90.50 276 LYS A N 1
ATOM 2214 C CA . LYS A 1 276 ? 27.485 16.908 -25.106 1.00 90.50 276 LYS A CA 1
ATOM 2215 C C . LYS A 1 276 ? 25.993 16.998 -25.440 1.00 90.50 276 LYS A C 1
ATOM 2217 O O . LYS A 1 276 ? 25.575 18.012 -25.997 1.00 90.50 276 LYS A O 1
ATOM 2222 N N . GLU A 1 277 ? 25.182 15.998 -25.075 1.00 89.12 277 GLU A N 1
ATOM 2223 C CA . GLU A 1 277 ? 23.729 16.082 -25.274 1.00 89.12 277 GLU A CA 1
ATOM 2224 C C . GLU A 1 277 ? 23.097 17.164 -24.398 1.00 89.12 277 GLU A C 1
ATOM 2226 O O . GLU A 1 277 ? 22.200 17.869 -24.862 1.00 89.12 277 GLU A O 1
ATOM 2231 N N . LEU A 1 278 ? 23.575 17.341 -23.160 1.00 87.00 278 LEU A N 1
ATOM 2232 C CA . LEU A 1 278 ? 23.080 18.389 -22.269 1.00 87.00 278 LEU A CA 1
ATOM 2233 C C . LEU A 1 278 ? 23.378 19.784 -22.837 1.00 87.00 278 LEU A C 1
ATOM 2235 O O . LEU A 1 278 ? 22.487 20.633 -22.878 1.00 87.00 278 LEU A O 1
ATOM 2239 N N . LEU A 1 279 ? 24.594 19.991 -23.355 1.00 88.44 279 LEU A N 1
ATOM 2240 C CA . LEU A 1 279 ? 24.993 21.239 -24.017 1.00 88.44 279 LEU A CA 1
ATOM 2241 C C . LEU A 1 279 ? 24.153 21.523 -25.269 1.00 88.44 279 LEU A C 1
ATOM 2243 O O . LEU A 1 279 ? 23.690 22.647 -25.460 1.00 88.44 279 LEU A O 1
ATOM 2247 N N . TYR A 1 280 ? 23.906 20.504 -26.095 1.00 91.62 280 TYR A N 1
ATOM 2248 C CA . TYR A 1 280 ? 23.053 20.629 -27.278 1.00 91.62 280 TYR A CA 1
ATOM 2249 C C . TYR A 1 280 ? 21.581 20.904 -26.921 1.00 91.62 280 TYR A C 1
ATOM 2251 O O . TYR A 1 280 ? 20.897 21.694 -27.576 1.00 91.62 280 TYR A O 1
ATOM 2259 N N . SER A 1 281 ? 21.079 20.277 -25.855 1.00 87.75 281 SER A N 1
ATOM 2260 C CA . SER A 1 281 ? 19.730 20.516 -25.339 1.00 87.75 281 SER A CA 1
ATOM 2261 C C . SER A 1 281 ? 19.573 21.957 -24.839 1.00 87.75 281 SER A C 1
ATOM 2263 O O . SER A 1 281 ? 18.565 22.602 -25.131 1.00 87.75 281 SER A O 1
ATOM 2265 N N . ALA A 1 282 ? 20.593 22.489 -24.154 1.00 87.38 282 ALA A N 1
ATOM 2266 C CA . ALA A 1 282 ? 20.624 23.870 -23.682 1.00 87.38 282 ALA A CA 1
ATOM 2267 C C . ALA A 1 282 ? 20.691 24.880 -24.838 1.00 87.38 282 ALA A C 1
ATOM 2269 O O . ALA A 1 282 ? 19.918 25.838 -24.848 1.00 87.38 282 ALA A O 1
ATOM 2270 N N . SER A 1 283 ? 21.542 24.654 -25.845 1.00 88.94 283 SER A N 1
ATOM 2271 C CA . SER A 1 283 ? 21.639 25.548 -27.011 1.00 88.94 283 SER A CA 1
ATOM 2272 C C . SER A 1 283 ? 20.363 25.559 -27.861 1.00 88.94 283 SER A C 1
ATOM 2274 O O . SER A 1 283 ? 19.997 26.592 -28.418 1.00 88.94 283 SER A O 1
ATOM 2276 N N . SER A 1 284 ? 19.633 24.442 -27.900 1.00 91.00 284 SER A N 1
ATOM 2277 C CA . SER A 1 284 ? 18.359 24.316 -28.620 1.00 91.00 284 SER A CA 1
ATOM 2278 C C . SER A 1 284 ? 17.138 24.795 -27.818 1.00 91.00 284 SER A C 1
ATOM 2280 O O . SER A 1 284 ? 16.013 24.737 -28.320 1.00 91.00 284 SER A O 1
ATOM 2282 N N . SER A 1 285 ? 17.317 25.245 -26.572 1.00 85.75 285 SER A N 1
ATOM 2283 C CA . SER A 1 285 ? 16.213 25.578 -25.658 1.00 85.75 285 SER A CA 1
ATOM 2284 C C . SER A 1 285 ? 15.321 26.708 -26.178 1.00 85.75 285 SER A C 1
ATOM 2286 O O . SER A 1 285 ? 14.099 26.571 -26.157 1.00 85.75 285 SER A O 1
ATOM 2288 N N . THR A 1 286 ? 15.913 27.772 -26.728 1.00 86.75 286 THR A N 1
ATOM 2289 C CA . THR A 1 286 ? 15.177 28.896 -27.329 1.00 86.75 286 THR A CA 1
ATOM 2290 C C . THR A 1 286 ? 14.288 28.427 -28.477 1.00 86.75 286 THR A C 1
ATOM 2292 O O . THR A 1 286 ? 13.107 28.764 -28.528 1.00 86.75 286 THR A O 1
ATOM 2295 N N . TYR A 1 287 ? 14.823 27.588 -29.368 1.00 91.38 287 TYR A N 1
ATOM 2296 C CA . TYR A 1 287 ? 14.059 27.025 -30.481 1.00 91.38 287 TYR A CA 1
ATOM 2297 C C . TYR A 1 287 ? 12.885 26.167 -29.988 1.00 91.38 287 TYR A C 1
ATOM 2299 O O . TYR A 1 287 ? 11.747 26.378 -30.406 1.00 91.38 287 TYR A O 1
ATOM 2307 N N . ARG A 1 288 ? 13.136 25.256 -29.037 1.00 87.69 288 ARG A N 1
ATOM 2308 C CA . ARG A 1 288 ? 12.092 24.405 -28.438 1.00 87.69 288 ARG A CA 1
ATOM 2309 C C . ARG A 1 288 ? 11.013 25.224 -27.727 1.00 87.69 288 ARG A C 1
ATOM 2311 O O . ARG A 1 288 ? 9.838 24.876 -27.800 1.00 87.69 288 ARG A O 1
ATOM 2318 N N . TYR A 1 289 ? 11.391 26.319 -27.070 1.00 85.81 289 TYR A N 1
ATOM 2319 C CA . TYR A 1 289 ? 10.446 27.224 -26.423 1.00 85.81 289 TYR A CA 1
ATOM 2320 C C . TYR A 1 289 ? 9.528 27.915 -27.438 1.00 85.81 289 TYR A C 1
ATOM 2322 O O . TYR A 1 289 ? 8.313 27.956 -27.241 1.00 85.81 289 TYR A O 1
ATOM 2330 N N . HIS A 1 290 ? 10.074 28.400 -28.555 1.00 89.56 290 HIS A N 1
ATOM 2331 C CA . HIS A 1 290 ? 9.259 28.989 -29.617 1.00 89.56 290 HIS A CA 1
ATOM 2332 C C . HIS A 1 290 ? 8.297 27.974 -30.243 1.00 89.56 290 HIS A C 1
ATOM 2334 O O . HIS A 1 290 ? 7.118 28.290 -30.397 1.00 89.56 290 HIS A O 1
ATOM 2340 N N . GLN A 1 291 ? 8.749 26.743 -30.506 1.00 91.19 291 GLN A N 1
ATOM 2341 C CA . GLN A 1 291 ? 7.866 25.669 -30.975 1.00 91.19 291 GLN A CA 1
ATOM 2342 C C . GLN A 1 291 ? 6.733 25.376 -29.985 1.00 91.19 291 GLN A C 1
ATOM 2344 O O . GLN A 1 291 ? 5.572 25.281 -30.379 1.00 91.19 291 GLN A O 1
ATOM 2349 N N . TYR A 1 292 ? 7.047 25.296 -28.689 1.00 86.88 292 TYR A N 1
ATOM 2350 C CA . TYR A 1 292 ? 6.039 25.106 -27.648 1.00 86.88 292 TYR A CA 1
ATOM 2351 C C . TYR A 1 292 ? 4.985 26.225 -27.650 1.00 86.88 292 TYR A C 1
ATOM 2353 O O . TYR A 1 292 ? 3.791 25.941 -27.568 1.00 86.88 292 TYR A O 1
ATOM 2361 N N . LEU A 1 293 ? 5.397 27.491 -27.785 1.00 89.00 293 LEU A N 1
ATOM 2362 C CA . LEU A 1 293 ? 4.466 28.623 -27.839 1.00 89.00 293 LEU A CA 1
ATOM 2363 C C . LEU A 1 293 ? 3.535 28.568 -29.059 1.00 89.00 293 LEU A C 1
ATOM 2365 O O . LEU A 1 293 ? 2.364 28.943 -28.958 1.00 89.00 293 LEU A O 1
ATOM 2369 N N . GLU A 1 294 ? 4.031 28.123 -30.212 1.00 92.19 294 GLU A N 1
ATOM 2370 C CA . GLU A 1 294 ? 3.211 27.939 -31.414 1.00 92.19 294 GLU A CA 1
ATOM 2371 C C . GLU A 1 294 ? 2.198 26.802 -31.240 1.00 92.19 294 GLU A C 1
ATOM 2373 O O . GLU A 1 294 ? 1.014 26.958 -31.562 1.00 92.19 294 GLU A O 1
ATOM 2378 N N . GLU A 1 295 ? 2.628 25.678 -30.668 1.00 88.94 295 GLU A N 1
ATOM 2379 C CA . GLU A 1 295 ? 1.740 24.561 -30.362 1.00 88.94 295 GLU A CA 1
ATOM 2380 C C . GLU A 1 295 ? 0.672 24.922 -29.329 1.00 88.94 295 GLU A C 1
ATOM 2382 O O . GLU A 1 295 ? -0.491 24.552 -29.506 1.00 88.94 295 GLU A O 1
ATOM 2387 N N . ASP A 1 296 ? 1.033 25.660 -28.278 1.00 86.44 296 ASP A N 1
ATOM 2388 C CA . ASP A 1 296 ? 0.101 26.112 -27.243 1.00 86.44 296 ASP A CA 1
ATOM 2389 C C . ASP A 1 296 ? -0.976 27.037 -27.829 1.00 86.44 296 ASP A C 1
ATOM 2391 O O . ASP A 1 296 ? -2.171 26.851 -27.578 1.00 86.44 296 ASP A O 1
ATOM 2395 N N . LYS A 1 297 ? -0.588 27.969 -28.713 1.00 90.69 297 LYS A N 1
ATOM 2396 C CA . LYS A 1 297 ? -1.545 28.803 -29.461 1.00 90.69 297 LYS A CA 1
ATOM 2397 C C . LYS A 1 297 ? -2.501 27.953 -30.296 1.00 90.69 297 LYS A C 1
ATOM 2399 O O . LYS A 1 297 ? -3.713 28.188 -30.278 1.00 90.69 297 LYS A O 1
ATOM 2404 N N . ARG A 1 298 ? -1.982 26.946 -31.006 1.00 90.94 298 ARG A N 1
ATOM 2405 C CA . ARG A 1 298 ? -2.797 26.043 -31.831 1.00 90.94 298 ARG A CA 1
ATOM 2406 C C . ARG A 1 298 ? -3.770 25.223 -30.980 1.00 90.94 298 ARG A C 1
ATOM 2408 O O . ARG A 1 298 ? -4.945 25.128 -31.338 1.00 90.94 298 ARG A O 1
ATOM 2415 N N . LYS A 1 299 ? -3.314 24.678 -29.848 1.00 88.62 299 LYS A N 1
ATOM 2416 C CA . LYS A 1 299 ? -4.145 23.912 -28.903 1.00 88.62 299 LYS A CA 1
ATOM 2417 C C . LYS A 1 299 ? -5.267 24.768 -28.325 1.00 88.62 299 LYS A C 1
ATOM 2419 O O . LYS A 1 299 ? -6.424 24.374 -28.422 1.00 88.62 299 LYS A O 1
ATOM 2424 N N . LYS A 1 300 ? -4.967 25.978 -27.842 1.00 87.06 300 LYS A N 1
ATOM 2425 C CA . LYS A 1 300 ? -5.985 26.918 -27.337 1.00 87.06 300 LYS A CA 1
ATOM 2426 C C . LYS A 1 300 ? -7.038 27.262 -28.392 1.00 87.06 300 LYS A C 1
ATOM 2428 O O . LYS A 1 300 ? -8.228 27.306 -28.080 1.00 87.06 300 LYS A O 1
ATOM 2433 N N . GLY A 1 301 ? -6.625 27.443 -29.648 1.00 87.50 301 GLY A N 1
ATOM 2434 C CA . GLY A 1 301 ? -7.548 27.636 -30.769 1.00 87.50 301 GLY A CA 1
ATOM 2435 C C . GLY A 1 301 ? -8.474 26.433 -30.994 1.00 87.50 301 GLY A C 1
ATOM 2436 O O . GLY A 1 301 ? -9.688 26.599 -31.125 1.00 87.50 301 GLY A O 1
ATOM 2437 N N . GLN A 1 302 ? -7.925 25.216 -30.986 1.00 87.31 302 GLN A N 1
ATOM 2438 C CA . GLN A 1 302 ? -8.699 23.980 -31.149 1.00 87.31 302 GLN A CA 1
ATOM 2439 C C . GLN A 1 302 ? -9.655 23.731 -29.977 1.00 87.31 302 GLN A C 1
ATOM 2441 O O . GLN A 1 302 ? -10.820 23.401 -30.198 1.00 87.31 302 GLN A O 1
ATOM 2446 N N . GLU A 1 303 ? -9.207 23.960 -28.744 1.00 87.06 303 GLU A N 1
ATOM 2447 C CA . GLU A 1 303 ? -10.041 23.845 -27.550 1.00 87.06 303 GLU A CA 1
ATOM 2448 C C . GLU A 1 303 ? -11.198 24.842 -27.557 1.00 87.06 303 GLU A C 1
ATOM 2450 O O . GLU A 1 303 ? -12.311 24.481 -27.185 1.00 87.06 303 GLU A O 1
ATOM 2455 N N . ALA A 1 304 ? -10.980 26.083 -27.999 1.00 86.94 304 ALA A N 1
ATOM 2456 C CA . ALA A 1 304 ? -12.052 27.070 -28.104 1.00 86.94 304 ALA A CA 1
ATOM 2457 C C . ALA A 1 304 ? -13.132 26.625 -29.104 1.00 86.94 304 ALA A C 1
ATOM 2459 O O . ALA A 1 304 ? -14.329 26.754 -28.834 1.00 86.94 304 ALA A O 1
ATOM 2460 N N . ILE A 1 305 ? -12.723 26.047 -30.237 1.00 87.94 305 ILE A N 1
ATOM 2461 C CA . ILE A 1 305 ? -13.646 25.477 -31.228 1.00 87.94 305 ILE A CA 1
ATOM 2462 C C . ILE A 1 305 ? -14.383 24.269 -30.639 1.00 87.94 305 ILE A C 1
ATOM 2464 O O . ILE A 1 305 ? -15.600 24.155 -30.790 1.00 87.94 305 ILE A O 1
ATOM 2468 N N . GLN A 1 306 ? -13.676 23.381 -29.940 1.00 87.12 306 GLN A N 1
ATOM 2469 C CA . GLN A 1 306 ? -14.267 22.191 -29.334 1.00 87.12 306 GLN A CA 1
ATOM 2470 C C . GLN A 1 306 ? -15.250 22.540 -28.211 1.00 87.12 306 GLN A C 1
ATOM 2472 O O . GLN A 1 306 ? -16.317 21.937 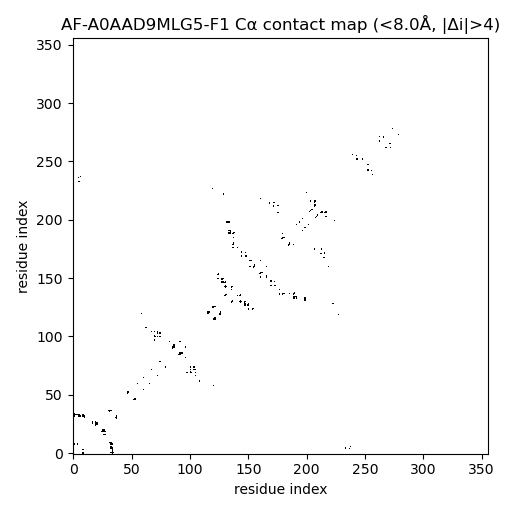-28.140 1.00 87.12 306 GLN A O 1
ATOM 2477 N N . ARG A 1 307 ? -14.948 23.550 -27.384 1.00 87.31 307 ARG A N 1
ATOM 2478 C CA . ARG A 1 307 ? -15.866 24.069 -26.358 1.00 87.31 307 ARG A CA 1
ATOM 2479 C C . ARG A 1 307 ? -17.145 24.603 -26.991 1.00 87.31 307 ARG A C 1
ATOM 2481 O O . ARG A 1 307 ? -18.219 24.187 -26.580 1.00 87.31 307 ARG A O 1
ATOM 2488 N N . LYS A 1 308 ? -17.039 25.428 -28.043 1.00 89.88 308 LYS A N 1
ATOM 2489 C CA . LYS A 1 308 ? -18.212 25.921 -28.788 1.00 89.88 308 LYS A CA 1
ATOM 2490 C C . LYS A 1 308 ? -19.052 24.775 -29.356 1.00 89.88 308 LYS A C 1
ATOM 2492 O O . LYS A 1 308 ? -20.269 24.789 -29.222 1.00 89.88 308 LYS A O 1
ATOM 2497 N N . ARG A 1 309 ? -18.413 23.756 -29.944 1.00 87.38 309 ARG A N 1
ATOM 2498 C CA . ARG A 1 309 ? -19.112 22.556 -30.439 1.00 87.38 309 ARG A CA 1
ATOM 2499 C C . ARG A 1 309 ? -19.811 21.790 -29.319 1.00 87.38 309 ARG A C 1
ATOM 2501 O O . ARG A 1 309 ? -20.931 21.342 -29.521 1.00 87.38 309 ARG A O 1
ATOM 2508 N N . LYS A 1 310 ? -19.172 21.656 -28.155 1.00 90.62 310 LYS A N 1
ATOM 2509 C CA . LYS A 1 310 ? -19.755 20.978 -26.995 1.00 90.62 310 LYS A CA 1
ATOM 2510 C C . LYS A 1 310 ? -20.976 21.726 -26.458 1.00 90.62 310 LYS A C 1
ATOM 2512 O O . LYS A 1 310 ? -21.992 21.090 -26.239 1.00 90.62 310 LYS A O 1
ATOM 2517 N N . THR A 1 311 ? -20.918 23.055 -26.346 1.00 89.75 311 THR A N 1
ATOM 2518 C CA . THR A 1 311 ? -22.076 23.871 -25.940 1.00 89.75 311 THR A CA 1
ATOM 2519 C C . THR A 1 311 ? -23.262 23.668 -26.878 1.00 89.75 311 THR A C 1
ATOM 2521 O O . THR A 1 311 ? -24.360 23.377 -26.421 1.00 89.75 311 THR A O 1
ATOM 2524 N N . VAL A 1 312 ? -23.028 23.730 -28.193 1.00 90.81 312 VAL A N 1
ATOM 2525 C CA . VAL A 1 312 ? -24.083 23.485 -29.189 1.00 90.81 312 VAL A CA 1
ATOM 2526 C C . VAL A 1 312 ? -24.620 22.053 -29.090 1.00 90.81 312 VAL A C 1
ATOM 2528 O O . VAL A 1 312 ? -25.820 21.833 -29.212 1.00 90.81 312 VAL A O 1
ATOM 2531 N N . GLN A 1 313 ? -23.753 21.069 -28.845 1.00 89.62 313 GLN A N 1
ATOM 2532 C CA . GLN A 1 313 ? -24.167 19.677 -28.681 1.00 89.62 313 GLN A CA 1
ATOM 2533 C C . GLN A 1 313 ? -25.040 19.476 -27.433 1.00 89.62 313 GLN A C 1
ATOM 2535 O O . GLN A 1 313 ? -26.073 18.812 -27.515 1.00 89.62 313 GLN A O 1
ATOM 2540 N N . ASP A 1 314 ? -24.662 20.086 -26.309 1.00 91.44 314 ASP A N 1
ATOM 2541 C CA . ASP A 1 314 ? -25.417 20.026 -25.057 1.00 91.44 314 ASP A CA 1
ATOM 2542 C C . ASP A 1 314 ? -26.800 20.694 -25.216 1.00 91.44 314 ASP A C 1
ATOM 2544 O O . ASP 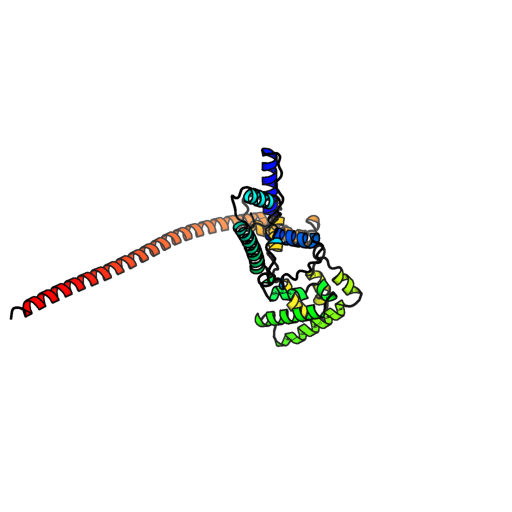A 1 314 ? -27.807 20.143 -24.768 1.00 91.44 314 ASP A O 1
ATOM 2548 N N . GLU A 1 315 ? -26.882 21.826 -25.930 1.00 93.12 315 GLU A N 1
ATOM 2549 C CA . GLU A 1 315 ? -28.153 22.483 -26.281 1.00 93.12 315 GLU A CA 1
ATOM 2550 C C . GLU A 1 315 ? -29.044 21.591 -27.159 1.00 93.12 315 GLU A C 1
ATOM 2552 O O . GLU A 1 315 ? -30.243 21.453 -26.906 1.00 93.12 315 GLU A O 1
ATOM 2557 N N . VAL A 1 316 ? -28.466 20.938 -28.172 1.00 93.69 316 VAL A N 1
ATOM 2558 C CA . VAL A 1 316 ? -29.191 19.995 -29.036 1.00 93.69 316 VAL A CA 1
ATOM 2559 C C . VAL A 1 316 ? -29.747 18.823 -28.228 1.00 93.69 316 VAL A C 1
ATOM 2561 O O . VAL A 1 316 ? -30.881 18.394 -28.457 1.00 93.69 316 VAL A O 1
ATOM 2564 N N . ASP A 1 317 ? -28.976 18.290 -27.286 1.00 92.50 317 ASP A N 1
ATOM 2565 C CA . ASP A 1 317 ? -29.409 17.153 -26.483 1.00 92.50 317 ASP A CA 1
ATOM 2566 C C . ASP A 1 317 ? -30.467 17.546 -25.437 1.00 92.50 317 ASP A C 1
ATOM 2568 O O . ASP A 1 317 ? -31.387 16.757 -25.193 1.00 92.50 317 ASP A O 1
ATOM 2572 N N . ASP A 1 318 ? -30.431 18.770 -24.897 1.00 93.38 318 ASP A N 1
ATOM 2573 C CA . ASP A 1 318 ? -31.525 19.309 -24.075 1.00 93.38 318 ASP A CA 1
ATOM 2574 C C . ASP A 1 318 ? -32.816 19.473 -24.892 1.00 93.38 318 ASP A C 1
ATOM 2576 O O . ASP A 1 318 ? -33.885 19.005 -24.489 1.00 93.38 318 ASP A O 1
ATOM 2580 N N . LEU A 1 319 ? -32.719 20.035 -26.102 1.00 93.12 319 LEU A N 1
ATOM 2581 C CA . LEU A 1 319 ? -33.862 20.174 -27.008 1.00 93.12 319 LEU A CA 1
ATOM 2582 C C . LEU A 1 319 ? -34.467 18.816 -27.389 1.00 93.12 319 LEU A C 1
ATOM 2584 O O . LEU A 1 319 ? -35.690 18.668 -27.396 1.00 93.12 319 LEU A O 1
ATOM 2588 N N . LYS A 1 320 ? -33.643 17.792 -27.645 1.00 92.88 320 LYS A N 1
ATOM 2589 C CA . LYS A 1 320 ? -34.131 16.424 -27.902 1.00 92.88 320 LYS A CA 1
ATOM 2590 C C . LYS A 1 320 ? -34.873 15.838 -26.704 1.00 92.88 320 LYS A C 1
ATOM 2592 O O . LYS A 1 320 ? -35.883 15.161 -26.900 1.00 92.88 320 LYS A O 1
ATOM 2597 N N . LYS A 1 321 ? -34.396 16.071 -25.476 1.00 93.44 321 LYS A N 1
ATOM 2598 C CA . LYS A 1 321 ? -35.091 15.620 -24.259 1.00 93.44 321 LYS A CA 1
ATOM 2599 C C . LYS A 1 321 ? -36.446 16.305 -24.123 1.00 93.44 321 LYS A C 1
ATOM 2601 O O . LYS A 1 321 ? -37.444 15.612 -23.948 1.00 93.44 321 LYS A O 1
ATOM 2606 N N . ARG A 1 322 ? -36.503 17.631 -24.294 1.00 92.75 322 ARG A N 1
ATOM 2607 C CA . ARG A 1 322 ? -37.767 18.390 -24.271 1.00 92.75 322 ARG A CA 1
ATOM 2608 C C . ARG A 1 322 ? -38.741 17.906 -25.342 1.00 92.75 322 ARG A C 1
ATOM 2610 O O . ARG A 1 322 ? -39.916 17.720 -25.049 1.00 92.75 322 ARG A O 1
ATOM 2617 N N . LYS A 1 323 ? -38.247 17.628 -26.553 1.00 94.62 323 LYS A N 1
ATOM 2618 C CA . LYS A 1 323 ? -39.060 17.067 -27.638 1.00 94.62 323 LYS A CA 1
ATOM 2619 C C . LYS A 1 323 ? -39.693 15.732 -27.241 1.00 94.62 323 LYS A C 1
ATOM 2621 O O . LYS A 1 323 ? -40.891 15.573 -27.417 1.00 94.62 323 LYS A O 1
ATOM 2626 N N . LYS A 1 324 ? -38.918 14.805 -26.665 1.00 93.94 324 LYS A N 1
ATOM 2627 C CA . LYS A 1 324 ? -39.437 13.499 -26.218 1.00 93.94 324 LYS A CA 1
ATOM 2628 C C . LYS A 1 324 ? -40.509 13.626 -25.135 1.00 93.94 324 LYS A C 1
ATOM 2630 O O . LYS A 1 324 ? -41.481 12.879 -25.163 1.00 93.94 324 LYS A O 1
ATOM 2635 N N . VAL A 1 325 ? -40.332 14.554 -24.192 1.00 92.69 325 VAL A N 1
ATOM 2636 C CA . VAL A 1 325 ? -41.336 14.820 -23.148 1.00 92.69 325 VAL A CA 1
ATOM 2637 C C . VAL A 1 325 ? -42.630 15.323 -23.783 1.00 92.69 325 VAL A C 1
ATOM 2639 O O . VAL A 1 325 ? -43.680 14.736 -23.554 1.00 92.69 325 VAL A O 1
ATOM 2642 N N . LEU A 1 326 ? -42.543 16.321 -24.668 1.00 93.25 326 LEU A N 1
ATOM 2643 C CA . LEU A 1 326 ? -43.709 16.846 -25.382 1.00 93.25 326 LEU A CA 1
ATOM 2644 C C . LEU A 1 326 ? -44.395 15.783 -26.249 1.00 93.25 326 LEU A C 1
ATOM 2646 O O . LEU A 1 326 ? -45.618 15.714 -26.269 1.00 93.25 326 LEU A O 1
ATOM 2650 N N . GLU A 1 327 ? -43.635 14.931 -26.941 1.00 93.44 327 GLU A N 1
ATOM 2651 C CA . GLU A 1 327 ? -44.188 13.803 -27.700 1.00 93.44 327 GLU A CA 1
ATOM 2652 C C . GLU A 1 327 ? -44.961 12.836 -26.791 1.00 93.44 327 GLU A C 1
ATOM 2654 O O . GLU A 1 327 ? -46.056 12.409 -27.152 1.00 93.44 327 GLU A O 1
ATOM 2659 N N . SER A 1 328 ? -44.438 12.533 -25.598 1.00 91.56 328 SER A N 1
ATOM 2660 C CA . SER A 1 328 ? -45.142 11.702 -24.615 1.00 91.56 328 SER A CA 1
ATOM 2661 C C . SER A 1 328 ? -46.393 12.378 -24.053 1.00 91.56 328 SER A C 1
ATOM 2663 O O . SER A 1 328 ? -47.394 11.709 -23.807 1.00 91.56 328 SER A O 1
ATOM 2665 N N . ASP A 1 329 ? -46.361 13.689 -23.827 1.00 92.56 329 ASP A N 1
ATOM 2666 C CA . ASP A 1 329 ? -47.524 14.425 -23.331 1.00 92.56 329 ASP A CA 1
ATOM 2667 C C . ASP A 1 329 ? -48.631 14.470 -24.388 1.00 92.56 329 ASP A C 1
ATOM 2669 O O . ASP A 1 329 ? -49.803 14.252 -24.073 1.00 92.56 329 ASP A O 1
ATOM 2673 N N . ILE A 1 330 ? -48.261 14.668 -25.658 1.00 93.00 330 ILE A N 1
ATOM 2674 C CA . ILE A 1 330 ? -49.193 14.616 -26.788 1.00 93.00 330 ILE A CA 1
ATOM 2675 C C . ILE A 1 330 ? -49.855 13.239 -26.865 1.00 93.00 330 ILE A C 1
ATOM 2677 O O . ILE A 1 330 ? -51.082 13.167 -26.945 1.00 93.00 330 ILE A O 1
ATOM 2681 N N . THR A 1 331 ? -49.097 12.140 -26.808 1.00 92.88 331 THR A N 1
ATOM 2682 C CA . THR A 1 331 ? -49.684 10.789 -26.881 1.00 92.88 331 THR A CA 1
ATOM 2683 C C . THR A 1 331 ? -50.607 10.503 -25.697 1.00 92.88 331 THR A C 1
ATOM 2685 O O . THR A 1 331 ? -51.714 9.995 -25.897 1.00 92.88 331 THR A O 1
ATOM 2688 N N . ASN A 1 332 ? -50.217 10.902 -24.484 1.00 90.44 332 ASN A N 1
ATOM 2689 C CA . ASN A 1 332 ? -51.038 10.764 -23.281 1.00 90.44 332 ASN A CA 1
ATOM 2690 C C . ASN A 1 332 ? -52.357 11.547 -23.391 1.00 90.44 332 ASN A C 1
ATOM 2692 O O . ASN A 1 332 ? -53.430 11.004 -23.114 1.00 90.44 332 ASN A O 1
ATOM 2696 N N . LEU A 1 333 ? -52.302 12.806 -23.836 1.00 90.38 333 LEU A N 1
ATOM 2697 C CA . LEU A 1 333 ? -53.487 13.646 -24.030 1.00 90.38 333 LEU A CA 1
ATOM 2698 C C . LEU A 1 333 ? -54.399 13.107 -25.135 1.00 90.38 333 LEU A C 1
ATOM 2700 O O . LEU A 1 333 ? -55.619 13.090 -24.963 1.00 90.38 333 LEU A O 1
ATOM 2704 N N . THR A 1 334 ? -53.825 12.618 -26.235 1.00 89.56 334 THR A N 1
ATOM 2705 C CA . THR A 1 334 ? -54.587 12.028 -27.348 1.00 89.56 334 THR A CA 1
ATOM 2706 C C . THR A 1 334 ? -55.320 10.769 -26.883 1.00 89.56 334 THR A C 1
ATOM 2708 O O . THR A 1 334 ? -56.532 10.665 -27.050 1.00 89.56 334 THR A O 1
ATOM 2711 N N . THR A 1 335 ? -54.626 9.882 -26.165 1.00 88.06 335 THR A N 1
ATOM 2712 C CA . THR A 1 335 ? -55.207 8.655 -25.592 1.00 88.06 335 THR A CA 1
ATOM 2713 C C . THR A 1 335 ? -56.301 8.971 -24.565 1.00 88.06 335 THR A C 1
ATOM 2715 O O . THR A 1 335 ? -57.349 8.326 -24.523 1.00 88.06 335 THR A O 1
ATOM 2718 N N . SER A 1 336 ? -56.092 9.990 -23.726 1.00 87.88 336 SER A N 1
ATOM 2719 C CA . SER A 1 336 ? -57.097 10.458 -22.764 1.00 87.88 336 SER A CA 1
ATOM 2720 C C . SER A 1 336 ? -58.345 11.006 -23.466 1.00 87.88 336 SER A C 1
ATOM 2722 O O . SER A 1 336 ? -59.473 10.662 -23.098 1.00 87.88 336 SER A O 1
ATOM 2724 N N . SER A 1 337 ? -58.153 11.798 -24.523 1.00 85.56 337 SER A N 1
ATOM 2725 C CA . SER A 1 337 ? -59.231 12.328 -25.360 1.00 85.56 337 SER A CA 1
ATOM 2726 C C . SER A 1 337 ? -60.037 11.206 -26.024 1.00 85.56 337 SER A C 1
ATOM 2728 O O . SER A 1 337 ? -61.263 11.166 -25.894 1.00 85.56 337 SER A O 1
ATOM 2730 N N . GLU A 1 338 ? -59.370 10.231 -26.645 1.00 87.19 338 GLU A N 1
ATOM 2731 C CA . GLU A 1 338 ? -60.007 9.058 -27.260 1.00 87.19 338 GLU A CA 1
ATOM 2732 C C . GLU A 1 338 ? -60.813 8.240 -26.243 1.00 87.19 338 GLU A C 1
ATOM 2734 O O . GLU A 1 338 ? -61.964 7.868 -26.494 1.00 87.19 338 GLU A O 1
ATOM 2739 N N . ASN A 1 339 ? -60.260 8.028 -25.047 1.00 84.44 339 ASN A N 1
ATOM 2740 C CA . ASN A 1 339 ? -60.947 7.339 -23.957 1.00 84.44 339 ASN A CA 1
ATOM 2741 C C . ASN A 1 339 ? -62.195 8.095 -23.479 1.00 84.44 339 ASN A C 1
ATOM 2743 O O . ASN A 1 339 ? -63.226 7.475 -23.193 1.00 84.44 339 ASN A O 1
ATOM 2747 N N . MET A 1 340 ? -62.142 9.427 -23.400 1.00 83.19 340 MET A N 1
ATOM 2748 C CA . MET A 1 340 ? -63.315 10.241 -23.072 1.00 83.19 340 MET A CA 1
ATOM 2749 C C . MET A 1 340 ? -64.386 10.175 -24.168 1.00 83.19 340 MET A C 1
ATOM 2751 O O . MET A 1 340 ? -65.566 9.999 -23.847 1.00 83.19 340 MET A O 1
ATOM 2755 N N . GLN A 1 341 ? -63.998 10.222 -25.445 1.00 79.69 341 GLN A N 1
ATOM 2756 C CA . GLN A 1 341 ? -64.923 10.055 -26.571 1.00 79.69 341 GLN A CA 1
ATOM 2757 C C . GLN A 1 341 ? -65.577 8.664 -26.573 1.00 79.69 341 GLN A C 1
ATOM 2759 O O . GLN A 1 341 ? -66.790 8.543 -26.761 1.00 79.69 341 GLN A O 1
ATOM 2764 N N . MET A 1 342 ? -64.813 7.604 -26.298 1.00 76.94 342 MET A N 1
ATOM 2765 C CA . MET A 1 342 ? -65.328 6.237 -26.154 1.00 76.94 342 MET A CA 1
ATOM 2766 C C . MET A 1 342 ? -66.349 6.125 -25.016 1.00 76.94 342 MET A C 1
ATOM 2768 O O . MET A 1 342 ? -67.430 5.563 -25.210 1.00 76.94 342 MET A O 1
ATOM 2772 N N . LYS A 1 343 ? -66.060 6.714 -23.848 1.00 81.81 343 LYS A N 1
ATOM 2773 C CA . LYS A 1 343 ? -67.001 6.754 -22.716 1.00 81.81 343 LYS A CA 1
ATOM 2774 C C . LYS A 1 343 ? -68.290 7.502 -23.063 1.00 81.81 343 LYS A C 1
ATOM 2776 O O . LYS A 1 343 ? -69.371 7.038 -22.700 1.00 81.81 343 LYS A O 1
ATOM 2781 N N . GLN A 1 344 ? -68.210 8.620 -23.786 1.00 73.12 344 GLN A N 1
ATOM 2782 C CA . GLN A 1 344 ? -69.400 9.335 -24.263 1.00 73.12 344 GLN A CA 1
ATOM 2783 C C . GLN A 1 344 ? -70.220 8.492 -25.251 1.00 73.12 344 GLN A C 1
ATOM 2785 O O . GLN A 1 344 ? -71.435 8.380 -25.090 1.00 73.12 344 GLN A O 1
ATOM 2790 N N . ARG A 1 345 ? -69.572 7.816 -26.209 1.00 68.44 345 ARG A N 1
ATOM 2791 C CA . ARG A 1 345 ? -70.245 6.902 -27.151 1.00 68.44 345 ARG A CA 1
ATOM 2792 C C . ARG A 1 345 ? -70.940 5.738 -26.440 1.00 68.44 345 ARG A C 1
ATOM 2794 O O . ARG A 1 345 ? -72.053 5.374 -26.811 1.00 68.44 345 ARG A O 1
ATOM 2801 N N . GLN A 1 346 ? -70.328 5.170 -25.401 1.00 70.06 346 GLN A N 1
ATOM 2802 C CA . GLN A 1 346 ? -70.947 4.110 -24.595 1.00 70.06 346 GLN A CA 1
ATOM 2803 C C . GLN A 1 346 ? -72.151 4.610 -23.786 1.00 70.06 346 GLN A C 1
ATOM 2805 O O . GLN A 1 346 ? -73.160 3.910 -23.715 1.00 70.06 346 GLN A O 1
ATOM 2810 N N . LYS A 1 347 ? -72.083 5.820 -23.212 1.00 72.00 347 LYS A N 1
ATOM 2811 C CA . LYS A 1 347 ? -73.242 6.443 -22.549 1.00 72.00 347 LYS A CA 1
ATOM 2812 C C . LYS A 1 347 ? -74.389 6.694 -23.533 1.00 72.00 347 LYS A C 1
ATOM 2814 O O . LYS A 1 347 ? -75.528 6.378 -23.208 1.00 72.00 347 LYS A O 1
ATOM 2819 N N . GLY A 1 348 ? -74.085 7.174 -24.741 1.00 63.84 348 GLY A N 1
ATOM 2820 C CA . GLY A 1 348 ? -75.075 7.349 -25.808 1.00 63.84 348 GLY A CA 1
ATOM 2821 C C . GLY A 1 348 ? -75.750 6.035 -26.214 1.00 63.84 348 GLY A C 1
ATOM 2822 O O . GLY A 1 348 ? -76.971 5.977 -26.290 1.00 63.84 348 GLY A O 1
ATOM 2823 N N . LYS A 1 349 ? -74.982 4.948 -26.381 1.00 59.25 349 LYS A N 1
ATOM 2824 C CA . LYS A 1 349 ? -75.538 3.615 -26.686 1.00 59.25 349 LYS A CA 1
ATOM 2825 C C . LYS A 1 349 ? -76.435 3.072 -25.570 1.00 59.25 349 LYS A C 1
ATOM 2827 O O . LYS A 1 349 ? -77.485 2.522 -25.877 1.00 59.25 349 LYS A O 1
ATOM 2832 N N . LYS A 1 350 ? -76.058 3.262 -24.297 1.00 58.81 350 LYS A N 1
ATOM 2833 C CA . LYS A 1 350 ? -76.892 2.853 -23.152 1.00 58.81 350 LYS A CA 1
ATOM 2834 C C . LYS A 1 350 ? -78.227 3.596 -23.110 1.00 58.81 350 LYS A C 1
ATOM 2836 O O . LYS A 1 350 ? -79.229 2.967 -22.795 1.00 58.81 350 LYS A O 1
ATOM 2841 N N . LEU A 1 351 ? -78.254 4.885 -23.460 1.00 54.19 351 LEU A N 1
ATOM 2842 C CA . LEU A 1 351 ? -79.505 5.645 -23.550 1.00 54.19 351 LEU A CA 1
ATOM 2843 C C . LEU A 1 351 ? -80.446 5.083 -24.626 1.00 54.19 351 LEU A C 1
ATOM 2845 O O . LEU A 1 351 ? -81.642 4.986 -24.391 1.00 54.19 351 LEU A O 1
ATOM 2849 N N . VAL A 1 352 ? -79.909 4.668 -25.778 1.00 54.75 352 VAL A N 1
ATOM 2850 C CA . VAL A 1 352 ? -80.713 4.118 -26.884 1.00 54.75 352 VAL A CA 1
ATOM 2851 C C . VAL A 1 352 ? -81.325 2.754 -26.529 1.00 54.75 352 VAL A C 1
ATOM 2853 O O . VAL A 1 352 ? -82.448 2.477 -26.929 1.00 54.75 352 VAL A O 1
ATOM 2856 N N . THR A 1 353 ? -80.647 1.926 -25.728 1.00 53.91 353 THR A N 1
ATOM 2857 C CA . THR A 1 353 ? -81.183 0.627 -25.261 1.00 53.91 353 THR A CA 1
ATOM 2858 C C . THR A 1 353 ? -82.237 0.711 -24.154 1.00 53.91 353 THR A C 1
ATOM 2860 O O . THR A 1 353 ? -82.878 -0.293 -23.884 1.00 53.91 353 THR A O 1
ATOM 2863 N N . VAL A 1 354 ? -82.414 1.858 -23.490 1.00 53.31 354 VAL A N 1
ATOM 2864 C CA . VAL A 1 354 ? -83.415 2.024 -22.409 1.00 53.31 354 VAL A CA 1
ATOM 2865 C C . VAL A 1 354 ? -84.755 2.556 -22.952 1.00 53.31 354 VAL A C 1
ATOM 2867 O O . VAL A 1 354 ? -85.739 2.610 -22.225 1.00 53.31 354 VAL A O 1
ATOM 2870 N N . PHE A 1 355 ? -84.808 2.918 -24.237 1.00 47.12 355 PHE A N 1
ATOM 2871 C CA . PHE A 1 355 ? -85.989 3.478 -24.906 1.00 47.12 355 PHE A CA 1
ATOM 2872 C C . PHE A 1 355 ? -86.670 2.515 -25.901 1.00 47.12 355 PHE A C 1
ATOM 2874 O O . PHE A 1 355 ? -87.417 2.975 -26.762 1.00 47.12 355 PHE A O 1
ATOM 2881 N N . TRP A 1 356 ? -86.438 1.204 -25.784 1.00 41.31 356 TRP A N 1
ATOM 2882 C CA . TRP A 1 356 ? -87.112 0.168 -26.578 1.00 41.31 356 TRP A CA 1
ATOM 2883 C C . TRP A 1 356 ? -87.794 -0.873 -25.701 1.00 41.31 356 TRP A C 1
ATOM 2885 O O . TRP A 1 356 ? -87.182 -1.255 -24.677 1.00 41.31 356 TRP A O 1
#

Radius of gyration: 34.69 Å; Cα contacts (8 Å, |Δi|>4): 178; chains: 1; bounding box: 116×64×76 Å

Mean predicted aligned error: 18.8 Å